Protein AF-A0A972GW38-F1 (afdb_monomer_lite)

Secondary structure (DSSP, 8-state):
--------------------------------SEEEEEE----TT-SSPPEEEEEEESSHHHHHHHHTTTS----TT--GGG--HHHHHHHHHHHS-EEEEEEESSGGG--BGGGTB-EEEEEES-TTTTSS--EEESSPPTT-TTT--EEEE-STT--EEEEESSGGG-SSEEEESSEES----TTT--TTT--EEEEE-

Structure (mmCIF, N/CA/C/O backbone):
data_AF-A0A972GW38-F1
#
_entry.id   AF-A0A972GW38-F1
#
loop_
_atom_site.group_PDB
_atom_site.id
_atom_site.type_symbol
_atom_site.label_atom_id
_atom_site.label_alt_id
_atom_site.label_comp_id
_atom_site.label_asym_id
_atom_site.label_entity_id
_atom_site.label_seq_id
_atom_site.pdbx_PDB_ins_code
_atom_site.Cartn_x
_atom_site.Cartn_y
_atom_site.Cartn_z
_atom_site.occupancy
_atom_site.B_iso_or_equiv
_atom_site.auth_seq_id
_atom_site.auth_comp_id
_atom_site.auth_asym_id
_atom_site.auth_atom_id
_atom_site.pdbx_PDB_model_num
ATOM 1 N N . MET A 1 1 ? -53.785 -37.400 -63.429 1.00 41.19 1 MET A N 1
ATOM 2 C CA . MET A 1 1 ? -53.243 -38.285 -64.481 1.00 41.19 1 MET A CA 1
ATOM 3 C C . MET A 1 1 ? -52.072 -37.554 -65.115 1.00 41.19 1 MET A C 1
ATOM 5 O O . MET A 1 1 ? -52.251 -36.407 -65.488 1.00 41.19 1 MET A O 1
ATOM 9 N N . LEU A 1 2 ? -50.922 -38.232 -65.178 1.00 39.06 2 LEU A N 1
ATOM 10 C CA . LEU A 1 2 ? -49.613 -37.815 -65.705 1.00 39.06 2 LEU A CA 1
ATOM 11 C C . LEU A 1 2 ? -48.804 -36.777 -64.898 1.00 39.06 2 LEU A C 1
ATOM 13 O O . LEU A 1 2 ? -49.368 -35.797 -64.445 1.00 39.06 2 LEU A O 1
ATOM 17 N N . CYS A 1 3 ? -47.475 -36.825 -64.762 1.00 33.97 3 CYS A N 1
ATOM 18 C CA . CYS A 1 3 ? -46.411 -37.849 -64.743 1.00 33.97 3 CYS A CA 1
ATOM 19 C C . CYS A 1 3 ? -45.099 -37.052 -64.929 1.00 33.97 3 CYS A C 1
ATOM 21 O O . CYS A 1 3 ? -44.945 -36.452 -65.985 1.00 33.97 3 CYS A O 1
ATOM 23 N N . ARG A 1 4 ? -44.164 -37.133 -63.960 1.00 42.69 4 ARG A N 1
ATOM 24 C CA . ARG A 1 4 ? -42.708 -36.828 -64.071 1.00 42.69 4 ARG A CA 1
ATOM 25 C C . ARG A 1 4 ? -42.345 -35.338 -64.287 1.00 42.69 4 ARG A C 1
ATOM 27 O O . ARG A 1 4 ? -43.068 -34.598 -64.923 1.00 42.69 4 ARG A O 1
ATOM 34 N N . LEU A 1 5 ? -41.260 -34.801 -63.726 1.00 41.28 5 LEU A N 1
ATOM 35 C CA . LEU A 1 5 ? -39.883 -35.280 -63.837 1.00 41.28 5 LEU A CA 1
ATOM 36 C C . LEU A 1 5 ? -39.019 -34.723 -62.684 1.00 41.28 5 LEU A C 1
ATOM 38 O O . LEU A 1 5 ? -39.036 -33.528 -62.402 1.00 41.28 5 LEU A O 1
ATOM 42 N N . PHE A 1 6 ? -38.265 -35.612 -62.036 1.00 45.50 6 PHE A N 1
ATOM 43 C CA . PHE A 1 6 ? -37.203 -35.306 -61.075 1.00 45.50 6 PHE A CA 1
ATOM 44 C C . PHE A 1 6 ? -35.971 -34.755 -61.809 1.00 45.50 6 PHE A C 1
ATOM 46 O O . PHE A 1 6 ? -35.513 -35.378 -62.765 1.00 45.50 6 PHE A O 1
ATOM 53 N N . VAL A 1 7 ? -35.378 -33.670 -61.307 1.00 47.03 7 VAL A N 1
ATOM 54 C CA . VAL A 1 7 ? -33.978 -33.313 -61.584 1.00 47.03 7 VAL A CA 1
ATOM 55 C C . VAL A 1 7 ? -33.304 -33.041 -60.243 1.00 47.03 7 VAL A C 1
ATOM 57 O O . VAL A 1 7 ? -33.556 -32.029 -59.596 1.00 47.03 7 VAL A O 1
ATOM 60 N N . ALA A 1 8 ? -32.487 -33.997 -59.804 1.00 43.22 8 ALA A N 1
ATOM 61 C CA . ALA A 1 8 ? -31.629 -33.875 -58.637 1.00 43.22 8 ALA A CA 1
ATOM 62 C C . ALA A 1 8 ? -30.319 -33.200 -59.066 1.00 43.22 8 ALA A C 1
ATOM 64 O O . ALA A 1 8 ? -29.539 -33.783 -59.818 1.00 43.22 8 ALA A O 1
ATOM 65 N N . ILE A 1 9 ? -30.083 -31.972 -58.604 1.00 48.12 9 ILE A N 1
ATOM 66 C CA . ILE A 1 9 ? -28.794 -31.292 -58.756 1.00 48.12 9 ILE A CA 1
ATOM 67 C C . ILE A 1 9 ? -27.987 -31.581 -57.490 1.00 48.12 9 ILE A C 1
ATOM 69 O O . ILE A 1 9 ? -28.267 -31.056 -56.415 1.00 48.12 9 ILE A O 1
ATOM 73 N N . CYS A 1 10 ? -27.009 -32.471 -57.630 1.00 42.72 10 CYS A N 1
ATOM 74 C CA . CYS A 1 10 ? -26.040 -32.808 -56.598 1.00 42.72 10 CYS A CA 1
ATOM 75 C C . CYS A 1 10 ? -24.971 -31.704 -56.559 1.00 42.72 10 CYS A C 1
ATOM 77 O O . CYS A 1 10 ? -24.101 -31.649 -57.428 1.00 42.72 10 CYS A O 1
ATOM 79 N N . VAL A 1 11 ? -25.064 -30.789 -55.592 1.00 47.47 11 VAL A N 1
ATOM 80 C CA . VAL A 1 11 ? -24.035 -29.771 -55.343 1.00 47.47 11 VAL A CA 1
ATOM 81 C C . VAL A 1 11 ? -23.069 -30.328 -54.298 1.00 47.47 11 VAL A C 1
ATOM 83 O O . VAL A 1 11 ? -23.360 -30.326 -53.106 1.00 47.47 11 VAL A O 1
ATOM 86 N N . CYS A 1 12 ? -21.919 -30.830 -54.751 1.00 40.88 12 CYS A N 1
ATOM 87 C CA . CYS A 1 12 ? -20.783 -31.139 -53.884 1.00 40.88 12 CYS A CA 1
ATOM 88 C C . CYS A 1 12 ? -20.148 -29.830 -53.396 1.00 40.88 12 CYS A C 1
ATOM 90 O O . CYS A 1 12 ? -19.329 -29.230 -54.092 1.00 40.88 12 CYS A O 1
ATOM 92 N N . THR A 1 13 ? -20.519 -29.378 -52.200 1.00 51.09 13 THR A N 1
ATOM 93 C CA . THR A 1 13 ? -19.820 -28.300 -51.496 1.00 51.09 13 THR A CA 1
ATOM 94 C C . THR A 1 13 ? -18.495 -28.816 -50.936 1.00 51.09 13 THR A C 1
ATOM 96 O O . THR A 1 13 ? -18.443 -29.666 -50.049 1.00 51.09 13 THR A O 1
ATOM 99 N N . LEU A 1 14 ? -17.407 -28.285 -51.491 1.00 43.53 14 LEU A N 1
ATOM 100 C CA . LEU A 1 14 ? -16.036 -28.476 -51.038 1.00 43.53 14 LEU A CA 1
ATOM 101 C C . LEU A 1 14 ? -15.866 -27.781 -49.671 1.00 43.53 14 LEU A C 1
ATOM 103 O O . LEU A 1 14 ? -15.868 -26.553 -49.596 1.00 43.53 14 LEU A O 1
ATOM 107 N N . PHE A 1 15 ? -15.739 -28.542 -48.583 1.00 41.31 15 PHE A N 1
ATOM 108 C CA . PHE A 1 15 ? -15.356 -27.991 -47.279 1.00 41.31 15 PHE A CA 1
ATOM 109 C C . PHE A 1 15 ? -13.853 -27.687 -47.290 1.00 41.31 15 PHE A C 1
ATOM 111 O O . PHE A 1 15 ? -13.025 -28.579 -47.117 1.00 41.31 15 PHE A O 1
ATOM 118 N N . ILE A 1 16 ? -13.492 -26.419 -47.500 1.00 53.03 16 ILE A N 1
ATOM 119 C CA . ILE A 1 16 ? -12.139 -25.928 -47.229 1.00 53.03 16 ILE A CA 1
ATOM 120 C C . ILE A 1 16 ? -12.039 -25.737 -45.714 1.00 53.03 16 ILE A C 1
ATOM 122 O O . ILE A 1 16 ? -12.563 -24.774 -45.157 1.00 53.03 16 ILE A O 1
ATOM 126 N N . SER A 1 17 ? -11.395 -26.682 -45.034 1.00 41.03 17 SER A N 1
ATOM 127 C CA . SER A 1 17 ? -11.039 -26.563 -43.623 1.00 41.03 17 SER A CA 1
ATOM 128 C C . SER A 1 17 ? -9.939 -25.511 -43.467 1.00 41.03 17 SER A C 1
ATOM 130 O O . SER A 1 17 ? -8.754 -25.809 -43.619 1.00 41.03 17 SER A O 1
ATOM 132 N N . PHE A 1 18 ? -10.324 -24.270 -43.169 1.00 50.03 18 PHE A N 1
ATOM 133 C CA . PHE A 1 18 ? -9.397 -23.273 -42.645 1.00 50.03 18 PHE A CA 1
ATOM 134 C C . PHE A 1 18 ? -9.059 -23.648 -41.200 1.00 50.03 18 PHE A C 1
ATOM 136 O O . PHE A 1 18 ? -9.845 -23.427 -40.282 1.00 50.03 18 PHE A O 1
ATOM 143 N N . GLY A 1 19 ? -7.881 -24.244 -41.010 1.00 47.22 19 GLY A N 1
ATOM 144 C CA . GLY A 1 19 ? -7.245 -24.385 -39.706 1.00 47.22 19 GLY A CA 1
ATOM 145 C C . GLY A 1 19 ? -6.823 -23.013 -39.191 1.00 47.22 19 GLY A C 1
ATOM 146 O O . GLY A 1 19 ? -5.668 -22.622 -39.334 1.00 47.22 19 GLY A O 1
ATOM 147 N N . GLY A 1 20 ? -7.774 -22.268 -38.629 1.00 40.81 20 GLY A N 1
ATOM 148 C CA . GLY A 1 20 ? -7.495 -21.069 -37.853 1.00 40.81 20 GLY A CA 1
ATOM 149 C C . GLY A 1 20 ? -6.813 -21.478 -36.556 1.00 40.81 20 GLY A C 1
ATOM 150 O O . GLY A 1 20 ? -7.467 -21.934 -35.622 1.00 40.81 20 GLY A O 1
ATOM 151 N N . GLN A 1 21 ? -5.489 -21.357 -36.511 1.00 44.19 21 GLN A N 1
ATOM 152 C CA . GLN A 1 21 ? -4.750 -21.378 -35.258 1.00 44.19 21 GLN A CA 1
ATOM 153 C C . GLN A 1 21 ? -5.183 -20.144 -34.468 1.00 44.19 21 GLN A C 1
ATOM 155 O O . GLN A 1 21 ? -4.775 -19.026 -34.776 1.00 44.19 21 GLN A O 1
ATOM 160 N N . SER A 1 22 ? -6.044 -20.345 -33.473 1.00 42.56 22 SER A N 1
ATOM 161 C CA . SER A 1 22 ? -6.282 -19.347 -32.440 1.00 42.56 22 SER A CA 1
ATOM 162 C C . SER A 1 22 ? -4.959 -19.119 -31.720 1.00 42.56 22 SER A C 1
ATOM 164 O O . SER A 1 22 ? -4.545 -19.921 -30.886 1.00 42.56 22 SER A O 1
ATOM 166 N N . THR A 1 23 ? -4.265 -18.041 -32.071 1.00 39.53 23 THR A N 1
ATOM 167 C CA . THR A 1 23 ? -3.205 -17.490 -31.237 1.00 39.53 23 THR A CA 1
ATOM 168 C C . THR A 1 23 ? -3.860 -17.020 -29.950 1.00 39.53 23 THR A C 1
ATOM 170 O O . THR A 1 23 ? -4.465 -15.949 -29.907 1.00 39.53 23 THR A O 1
ATOM 173 N N . THR A 1 24 ? -3.783 -17.843 -28.909 1.00 37.19 24 THR A N 1
ATOM 174 C CA . THR A 1 24 ? -4.091 -17.447 -27.538 1.00 37.19 24 THR A CA 1
ATOM 175 C C . THR A 1 24 ? -3.052 -16.403 -27.131 1.00 37.19 24 THR A C 1
ATOM 177 O O . THR A 1 24 ? -2.000 -16.722 -26.583 1.00 37.19 24 THR A O 1
ATOM 180 N N . LEU A 1 25 ? -3.313 -15.134 -27.453 1.00 45.41 25 LEU A N 1
ATOM 181 C CA . LEU A 1 25 ? -2.762 -14.030 -26.680 1.00 45.41 25 LEU A CA 1
ATOM 182 C C . LEU A 1 25 ? -3.178 -14.300 -25.237 1.00 45.41 25 LEU A C 1
ATOM 184 O O . LEU A 1 25 ? -4.364 -14.510 -24.975 1.00 45.41 25 LEU A O 1
ATOM 188 N N . ALA A 1 26 ? -2.206 -14.371 -24.328 1.00 40.47 26 ALA A N 1
ATOM 189 C CA . ALA A 1 26 ? -2.482 -14.407 -22.904 1.00 40.47 26 ALA A CA 1
ATOM 190 C C . ALA A 1 26 ? -3.435 -13.247 -22.608 1.00 40.47 26 ALA A C 1
ATOM 192 O O . ALA A 1 26 ? -3.062 -12.083 -22.765 1.00 40.47 26 ALA A O 1
ATOM 193 N N . ALA A 1 27 ? -4.688 -13.569 -22.286 1.00 40.56 27 ALA A N 1
ATOM 194 C CA . ALA A 1 27 ? -5.640 -12.569 -21.858 1.00 40.56 27 ALA A CA 1
ATOM 195 C C . ALA A 1 27 ? -4.988 -11.831 -20.686 1.00 40.56 27 ALA A C 1
ATOM 197 O O . ALA A 1 27 ? -4.527 -12.477 -19.740 1.00 40.56 27 ALA A O 1
ATOM 198 N N . LYS A 1 28 ? -4.913 -10.494 -20.765 1.00 40.88 28 LYS A N 1
ATOM 199 C CA . LYS A 1 28 ? -4.767 -9.662 -19.569 1.00 40.88 28 LYS A CA 1
ATOM 200 C C . LYS A 1 28 ? -5.822 -10.217 -18.620 1.00 40.88 28 LYS A C 1
ATOM 202 O O . LYS A 1 28 ? -7.003 -10.173 -18.956 1.00 40.88 28 LYS A O 1
ATOM 207 N N . GLN A 1 29 ? -5.413 -10.849 -17.523 1.00 40.56 29 GLN A N 1
ATOM 208 C CA . GLN A 1 29 ? -6.357 -11.139 -16.461 1.00 40.56 29 GLN A CA 1
ATOM 209 C C . GLN A 1 29 ? -6.889 -9.762 -16.078 1.00 40.56 29 GLN A C 1
ATOM 211 O O . GLN A 1 29 ? -6.125 -8.948 -15.560 1.00 40.56 29 GLN A O 1
ATOM 216 N N . GLU A 1 30 ? -8.121 -9.449 -16.487 1.00 50.47 30 GLU A N 1
ATOM 217 C CA . GLU A 1 30 ? -8.805 -8.228 -16.085 1.00 50.47 30 GLU A CA 1
ATOM 218 C C . GLU A 1 30 ? -9.020 -8.364 -14.589 1.00 50.47 30 GLU A C 1
ATOM 220 O O . GLU A 1 30 ? -10.021 -8.885 -14.106 1.00 50.47 30 GLU A O 1
ATOM 225 N N . ILE A 1 31 ? -8.005 -7.958 -13.840 1.00 54.62 31 ILE A N 1
ATOM 226 C CA . ILE A 1 31 ? -8.233 -7.443 -12.515 1.00 54.62 31 ILE A CA 1
ATOM 227 C C . ILE A 1 31 ? -8.944 -6.121 -12.767 1.00 54.62 31 ILE A C 1
ATOM 229 O O . ILE A 1 31 ? -8.301 -5.120 -13.046 1.00 54.62 31 ILE A O 1
ATOM 233 N N . SER A 1 32 ? -10.269 -6.195 -12.840 1.00 65.25 32 SER A N 1
ATOM 234 C CA . SER A 1 32 ? -11.150 -5.040 -12.810 1.00 65.25 32 SER A CA 1
ATOM 235 C C . SER A 1 32 ? -11.668 -4.911 -11.385 1.00 65.25 32 SER A C 1
ATOM 237 O O . SER A 1 32 ? -12.218 -5.875 -10.842 1.00 65.25 32 SER A O 1
ATOM 239 N N . GLY A 1 33 ? -11.523 -3.736 -10.802 1.00 82.94 33 GLY A N 1
ATOM 240 C CA . GLY A 1 33 ? -11.947 -3.395 -9.459 1.00 82.94 33 GLY A CA 1
ATOM 241 C C . GLY A 1 33 ? -10.810 -3.207 -8.445 1.00 82.94 33 GLY A C 1
ATOM 242 O O . GLY A 1 33 ? -9.629 -3.450 -8.690 1.00 82.94 33 GLY A O 1
ATOM 243 N N . SER A 1 34 ? -11.174 -2.753 -7.248 1.00 91.62 34 SER A N 1
ATOM 244 C CA . SER A 1 34 ? -10.234 -2.470 -6.166 1.00 91.62 34 SER A CA 1
ATOM 245 C C . SER A 1 34 ? -9.737 -3.753 -5.494 1.00 91.62 34 SER A C 1
ATOM 247 O O . SER A 1 34 ? -10.527 -4.558 -5.002 1.00 91.62 34 SER A O 1
ATOM 249 N N . CYS A 1 35 ? -8.419 -3.917 -5.410 1.00 94.06 35 CYS A N 1
ATOM 250 C CA . CYS A 1 35 ? -7.788 -5.061 -4.758 1.00 94.06 35 CYS A CA 1
ATOM 251 C C . CYS A 1 35 ? -7.230 -4.720 -3.387 1.00 94.06 35 CYS A C 1
ATOM 253 O O . CYS A 1 35 ? -6.874 -3.575 -3.090 1.00 94.06 35 CYS A O 1
ATOM 255 N N . ILE A 1 36 ? -7.093 -5.754 -2.567 1.00 95.94 36 ILE A N 1
ATOM 256 C CA . ILE A 1 36 ? -6.411 -5.688 -1.293 1.00 95.94 36 ILE A CA 1
ATOM 257 C C . ILE A 1 36 ? -5.616 -6.954 -1.012 1.00 95.94 36 ILE A C 1
ATOM 259 O O . ILE A 1 36 ? -6.024 -8.056 -1.372 1.00 95.94 36 ILE A O 1
ATOM 263 N N . GLU A 1 37 ? -4.496 -6.788 -0.317 1.00 97.00 37 GLU A N 1
ATOM 264 C CA . GLU A 1 37 ? -3.801 -7.889 0.339 1.00 97.00 37 GLU A CA 1
ATOM 265 C C . GLU A 1 37 ? -3.540 -7.593 1.817 1.00 97.00 37 GLU A C 1
ATOM 267 O O . GLU A 1 37 ? -3.292 -6.447 2.215 1.00 97.00 37 GLU A O 1
ATOM 272 N N . ILE A 1 38 ? -3.581 -8.658 2.618 1.00 98.12 38 ILE A N 1
ATOM 273 C CA . ILE A 1 38 ? -3.204 -8.658 4.029 1.00 98.12 38 ILE A CA 1
ATOM 274 C C . ILE A 1 38 ? -1.821 -9.290 4.154 1.00 98.12 38 ILE A C 1
ATOM 276 O O . ILE A 1 38 ? -1.601 -10.410 3.694 1.00 98.12 38 ILE A O 1
ATOM 280 N N . LEU A 1 39 ? -0.890 -8.585 4.789 1.00 98.56 39 LEU A N 1
ATOM 281 C CA . LEU A 1 39 ? 0.524 -8.941 4.829 1.00 98.56 39 LEU A CA 1
ATOM 282 C C . LEU A 1 39 ? 1.016 -9.209 6.248 1.00 98.56 39 LEU A C 1
ATOM 284 O O . LEU A 1 39 ? 0.718 -8.450 7.174 1.00 98.56 39 LEU A O 1
ATOM 288 N N . ASP A 1 40 ? 1.871 -10.218 6.385 1.00 98.38 40 ASP A N 1
ATOM 289 C CA . ASP A 1 40 ? 2.821 -10.285 7.495 1.00 98.38 40 ASP A CA 1
ATOM 290 C C . ASP A 1 40 ? 4.054 -9.406 7.178 1.00 98.38 40 ASP A C 1
ATOM 292 O O . ASP A 1 40 ? 4.424 -9.230 6.006 1.00 98.38 40 ASP A O 1
ATOM 296 N N . PRO A 1 41 ? 4.714 -8.836 8.203 1.00 98.19 41 PRO A N 1
ATOM 297 C CA . PRO A 1 41 ? 5.927 -8.050 8.007 1.00 98.19 41 PRO A CA 1
ATOM 298 C C . PRO A 1 41 ? 7.082 -8.916 7.493 1.00 98.19 41 PRO A C 1
ATOM 300 O O . PRO A 1 41 ? 7.150 -10.106 7.792 1.00 98.19 41 PRO A O 1
ATOM 303 N N . ILE A 1 42 ? 8.026 -8.289 6.790 1.00 98.31 42 ILE A N 1
ATOM 304 C CA . ILE A 1 42 ? 9.304 -8.907 6.416 1.00 98.31 42 ILE A CA 1
ATOM 305 C C . ILE A 1 42 ? 10.103 -9.172 7.697 1.00 98.31 42 ILE A C 1
ATOM 307 O O . ILE A 1 42 ? 10.496 -8.230 8.393 1.00 98.31 42 ILE A O 1
ATOM 311 N N . ARG A 1 43 ? 10.359 -10.443 8.012 1.00 96.38 43 ARG A N 1
ATOM 312 C CA . ARG A 1 43 ? 11.156 -10.848 9.180 1.00 96.38 43 ARG A CA 1
ATOM 313 C C . ARG A 1 43 ? 12.656 -10.879 8.858 1.00 96.38 43 ARG A C 1
ATOM 315 O O . ARG A 1 43 ? 13.045 -10.891 7.689 1.00 96.38 43 ARG A O 1
ATOM 322 N N . PRO A 1 44 ? 13.537 -10.921 9.876 1.00 94.50 44 PRO A N 1
ATOM 323 C CA . PRO A 1 44 ? 14.969 -11.084 9.647 1.00 94.50 44 PRO A CA 1
ATOM 324 C C . PRO A 1 44 ? 15.280 -12.318 8.788 1.00 94.50 44 PRO A C 1
ATOM 326 O O . PRO A 1 44 ? 14.901 -13.435 9.133 1.00 94.50 44 PRO A O 1
ATOM 329 N N . GLY A 1 45 ? 15.985 -12.105 7.675 1.00 94.50 45 GLY A N 1
ATOM 330 C CA . GLY A 1 45 ? 16.334 -13.153 6.709 1.00 94.50 45 GLY A CA 1
ATOM 331 C C . GLY A 1 45 ? 15.309 -13.369 5.591 1.00 94.50 45 GLY A C 1
ATOM 332 O O . GLY A 1 45 ? 15.611 -14.091 4.644 1.00 94.50 45 GLY A O 1
ATOM 333 N N . GLU A 1 46 ? 14.138 -12.731 5.652 1.00 97.00 46 GLU A N 1
ATOM 334 C CA . GLU A 1 46 ? 13.140 -12.772 4.582 1.00 97.00 46 GLU A CA 1
ATOM 335 C C . GLU A 1 46 ? 13.371 -11.662 3.549 1.00 97.00 46 GLU A C 1
ATOM 337 O O . GLU A 1 46 ? 13.915 -10.593 3.836 1.00 97.00 46 GLU A O 1
ATOM 342 N N . THR A 1 47 ? 12.929 -11.922 2.320 1.00 95.25 47 THR A N 1
ATOM 343 C CA . THR A 1 47 ? 13.047 -11.009 1.172 1.00 95.25 47 THR A CA 1
ATOM 344 C C . THR A 1 47 ? 11.688 -10.578 0.626 1.00 95.25 47 THR A C 1
ATOM 346 O O . THR A 1 47 ? 11.605 -10.047 -0.477 1.00 95.25 47 THR A O 1
ATOM 349 N N . ALA A 1 48 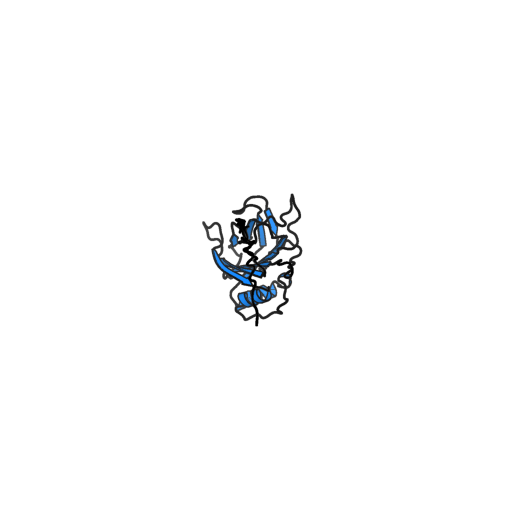? 10.605 -10.819 1.361 1.00 97.62 48 ALA A N 1
ATOM 350 C CA . ALA A 1 48 ? 9.258 -10.406 0.992 1.00 97.62 48 ALA A CA 1
ATOM 351 C C . ALA A 1 48 ? 8.331 -10.516 2.201 1.00 97.62 48 ALA A C 1
ATOM 353 O O . ALA A 1 48 ? 8.568 -11.330 3.091 1.00 97.62 48 ALA A O 1
ATOM 354 N N . SER A 1 49 ? 7.258 -9.732 2.204 1.00 98.56 49 SER A N 1
ATOM 355 C CA . SER A 1 49 ? 6.112 -9.990 3.066 1.00 98.56 49 SER A CA 1
ATOM 356 C C . SER A 1 49 ? 5.434 -11.294 2.659 1.00 98.56 49 SER A C 1
ATOM 358 O O . SER A 1 49 ? 5.314 -11.601 1.469 1.00 98.56 49 SER A O 1
ATOM 360 N N . VAL A 1 50 ? 4.925 -12.033 3.643 1.00 97.94 50 VAL A N 1
ATOM 361 C CA . VAL A 1 50 ? 4.024 -13.160 3.383 1.00 97.94 50 VAL A CA 1
ATOM 362 C C . VAL A 1 50 ? 2.615 -12.614 3.165 1.00 97.94 50 VAL A C 1
ATOM 364 O O . VAL A 1 50 ? 2.079 -11.920 4.028 1.00 97.94 50 VAL A O 1
ATOM 367 N N . VAL A 1 51 ? 2.008 -12.948 2.025 1.00 97.50 51 VAL A N 1
ATOM 368 C CA . VAL A 1 51 ? 0.602 -12.635 1.736 1.00 97.50 51 VAL A CA 1
ATOM 369 C C . VAL A 1 51 ? -0.282 -13.627 2.488 1.00 97.50 51 VAL A C 1
ATOM 371 O O . VAL A 1 51 ? -0.206 -14.834 2.263 1.00 97.50 51 VAL A O 1
ATOM 374 N N . LYS A 1 52 ? -1.088 -13.120 3.419 1.00 97.69 52 LYS A N 1
ATOM 375 C CA . LYS A 1 52 ? -2.009 -13.902 4.252 1.00 97.69 52 LYS A CA 1
ATOM 376 C C . LYS A 1 52 ? -3.375 -14.051 3.620 1.00 97.69 52 LYS A C 1
ATOM 378 O O . LYS A 1 52 ? -3.985 -15.104 3.768 1.00 97.69 52 LYS A O 1
ATOM 383 N N . ASP A 1 53 ? -3.820 -13.005 2.941 1.00 96.12 53 ASP A N 1
ATOM 384 C CA . ASP A 1 53 ? -5.063 -12.993 2.190 1.00 96.12 53 ASP A CA 1
ATOM 385 C C . ASP A 1 53 ? -4.953 -12.003 1.025 1.00 96.12 53 ASP A C 1
ATOM 387 O O . ASP A 1 53 ? -4.173 -11.048 1.094 1.00 96.12 53 ASP A O 1
ATOM 391 N N . PHE A 1 54 ? -5.706 -12.252 -0.041 1.00 94.38 54 PHE A N 1
ATOM 392 C CA . PHE A 1 54 ? -5.758 -11.417 -1.237 1.00 94.38 54 PHE A CA 1
ATOM 393 C C . PHE A 1 54 ? -7.136 -11.523 -1.882 1.00 94.38 54 PHE A C 1
ATOM 395 O O . PHE A 1 54 ? -7.607 -12.621 -2.188 1.00 94.38 54 PHE A O 1
ATOM 402 N N . GLN A 1 55 ? -7.750 -10.375 -2.154 1.00 93.44 55 GLN A N 1
ATOM 403 C CA . GLN A 1 55 ? -9.043 -10.318 -2.818 1.00 93.44 55 GLN A CA 1
ATOM 404 C C . GLN A 1 55 ? -9.176 -9.046 -3.654 1.00 93.44 55 GLN A C 1
ATOM 406 O O . GLN A 1 55 ? -8.655 -7.992 -3.294 1.00 93.44 55 GLN A O 1
ATOM 411 N N . CYS A 1 56 ? -9.896 -9.149 -4.768 1.00 92.31 56 CYS A N 1
ATOM 412 C CA . CYS A 1 56 ? -10.323 -8.006 -5.565 1.00 92.31 56 CYS A CA 1
ATOM 413 C C . CYS A 1 56 ? -11.845 -7.933 -5.577 1.00 92.31 56 CYS A C 1
ATOM 415 O O . CYS A 1 56 ? -12.524 -8.963 -5.579 1.00 92.31 56 CYS A O 1
ATOM 417 N N . PHE A 1 57 ? -12.353 -6.710 -5.582 1.00 91.94 57 PHE A N 1
ATOM 418 C CA . PHE A 1 57 ? -13.767 -6.387 -5.477 1.00 91.94 57 PHE A CA 1
ATOM 419 C C . PHE A 1 57 ? -14.160 -5.423 -6.580 1.00 91.94 57 PHE A C 1
ATOM 421 O O . PHE A 1 57 ? -13.323 -4.654 -7.039 1.00 91.94 57 PHE A O 1
ATOM 428 N N . ALA A 1 58 ? -15.432 -5.411 -6.972 1.00 89.38 58 ALA A N 1
ATOM 429 C CA . ALA A 1 58 ? -15.905 -4.506 -8.015 1.00 89.38 58 ALA A CA 1
ATOM 430 C C . ALA A 1 58 ? -15.798 -3.031 -7.591 1.00 89.38 58 ALA A C 1
ATOM 432 O O . ALA A 1 58 ? -15.630 -2.150 -8.435 1.00 89.38 58 ALA A O 1
ATOM 433 N N . THR A 1 59 ? -15.877 -2.756 -6.288 1.00 90.25 59 THR A N 1
ATOM 434 C CA . THR A 1 59 ? -15.819 -1.407 -5.729 1.00 90.25 59 THR A CA 1
ATOM 435 C C . THR A 1 59 ? -14.865 -1.285 -4.552 1.00 90.25 59 THR A C 1
ATOM 437 O O . THR A 1 59 ? -14.572 -2.237 -3.831 1.00 90.25 59 THR A O 1
ATOM 440 N N . PHE A 1 60 ? -14.425 -0.055 -4.295 1.00 92.75 60 PHE A N 1
ATOM 441 C CA . PHE A 1 60 ? -13.649 0.240 -3.096 1.00 92.75 60 PHE A CA 1
ATOM 442 C C . PHE A 1 60 ? -14.491 0.175 -1.812 1.00 92.75 60 PHE A C 1
ATOM 444 O O . PHE A 1 60 ? -13.961 -0.108 -0.739 1.00 92.75 60 PHE A O 1
ATOM 451 N N . ALA A 1 61 ? -15.806 0.395 -1.905 1.00 93.44 61 ALA A N 1
ATOM 452 C CA . ALA A 1 61 ? -16.715 0.221 -0.776 1.00 93.44 61 ALA A CA 1
ATOM 453 C C . ALA A 1 61 ? -16.659 -1.212 -0.218 1.00 93.44 61 ALA A C 1
ATOM 455 O O . ALA A 1 61 ? -16.560 -1.394 0.993 1.00 93.44 61 ALA A O 1
ATOM 456 N N . GLU A 1 62 ? -16.614 -2.217 -1.096 1.00 94.44 62 GLU A N 1
ATOM 457 C CA . GLU A 1 62 ? -16.456 -3.624 -0.708 1.00 94.44 62 GLU A CA 1
ATOM 458 C C . GLU A 1 62 ? -15.087 -3.907 -0.065 1.00 94.44 62 GLU A C 1
ATOM 460 O O . GLU A 1 62 ? -14.998 -4.721 0.850 1.00 94.44 62 GLU A O 1
ATOM 465 N N . VAL A 1 63 ? -14.021 -3.195 -0.462 1.00 95.06 63 VAL A N 1
ATOM 466 C CA . VAL A 1 63 ? -12.716 -3.275 0.226 1.00 95.06 63 VAL A CA 1
ATOM 467 C C . VAL A 1 63 ? -12.826 -2.773 1.669 1.00 95.06 63 VAL A C 1
ATOM 469 O O . VAL A 1 63 ? -12.269 -3.392 2.578 1.00 95.06 63 VAL A O 1
ATOM 472 N N . ILE A 1 64 ? -13.537 -1.663 1.900 1.00 95.50 64 ILE A N 1
ATOM 473 C CA . ILE A 1 64 ? -13.775 -1.127 3.250 1.00 95.50 64 ILE A CA 1
ATOM 474 C C . ILE A 1 64 ? -14.627 -2.100 4.073 1.00 95.50 64 ILE A C 1
ATOM 476 O O . ILE A 1 64 ? -14.311 -2.362 5.237 1.00 95.50 64 ILE A O 1
ATOM 480 N N . GLU A 1 65 ? -15.678 -2.663 3.480 1.00 95.62 65 GLU A N 1
ATOM 481 C CA . GLU A 1 65 ? -16.521 -3.665 4.130 1.00 95.62 65 GLU A CA 1
ATOM 482 C C . GLU A 1 65 ? -15.698 -4.901 4.523 1.00 95.62 65 GLU A C 1
ATOM 484 O O . GLU A 1 65 ? -15.730 -5.327 5.678 1.00 95.62 65 GLU A O 1
ATOM 489 N N . TYR A 1 66 ? -14.881 -5.419 3.605 1.00 95.44 66 TYR A N 1
ATOM 490 C CA . TYR A 1 66 ? -13.989 -6.547 3.853 1.00 95.44 66 TYR A CA 1
ATOM 491 C C . TYR A 1 66 ? -12.990 -6.253 4.983 1.00 95.44 66 TYR A C 1
ATOM 493 O O . TYR A 1 66 ? -12.899 -7.019 5.945 1.00 95.44 66 TYR A O 1
ATOM 501 N N . LEU A 1 67 ? -12.293 -5.111 4.929 1.00 95.12 67 LEU A N 1
ATOM 502 C CA . LEU A 1 67 ? -11.334 -4.714 5.965 1.00 95.12 67 LEU A CA 1
ATOM 503 C C . LEU A 1 67 ? -11.980 -4.554 7.335 1.00 95.12 67 LEU A C 1
ATOM 505 O O . LEU A 1 67 ? -11.419 -4.991 8.337 1.00 95.12 67 LEU A O 1
ATOM 509 N N . SER A 1 68 ? -13.158 -3.937 7.375 1.00 94.94 68 SER A N 1
ATOM 510 C CA . SER A 1 68 ? -13.911 -3.701 8.605 1.00 94.94 68 SER A CA 1
ATOM 511 C C . SER A 1 68 ? -14.672 -4.931 9.100 1.00 94.94 68 SER A C 1
ATOM 513 O O . SER A 1 68 ?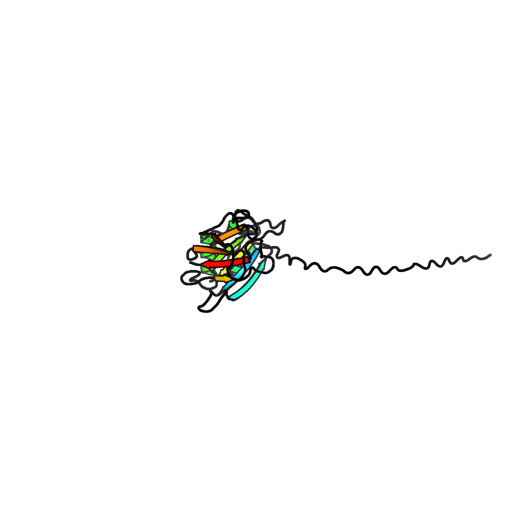 -15.349 -4.844 10.124 1.00 94.94 68 SER A O 1
ATOM 515 N N . LYS A 1 69 ? -14.583 -6.076 8.404 1.00 94.00 69 LYS A N 1
ATOM 516 C CA . LYS A 1 69 ? -15.355 -7.296 8.699 1.00 94.00 69 LYS A CA 1
ATOM 517 C C . LYS A 1 69 ? -16.870 -7.030 8.733 1.00 94.00 69 LYS A C 1
ATOM 519 O O . LYS A 1 69 ? -17.579 -7.555 9.591 1.00 94.00 69 LYS A O 1
ATOM 524 N N . GLY A 1 70 ? -17.349 -6.180 7.826 1.00 94.19 70 GLY A N 1
ATOM 525 C CA . GLY A 1 70 ? -18.754 -5.791 7.691 1.00 94.19 70 GLY A CA 1
ATOM 526 C C . GLY A 1 70 ? -19.230 -4.719 8.675 1.00 94.19 70 GLY A C 1
ATOM 527 O O . GLY A 1 70 ? -20.421 -4.422 8.717 1.00 94.19 70 GLY A O 1
ATOM 528 N N . GLN A 1 71 ? -18.342 -4.145 9.493 1.00 93.56 71 GLN A N 1
ATOM 529 C CA . GLN A 1 71 ? -18.736 -3.174 10.521 1.00 93.56 71 GLN A CA 1
ATOM 530 C C . GLN A 1 71 ? -18.786 -1.727 10.023 1.00 93.56 71 GLN A C 1
ATOM 532 O O . GLN A 1 71 ? -19.461 -0.900 10.635 1.00 93.56 71 GLN A O 1
ATOM 537 N N . VAL A 1 72 ? -18.102 -1.412 8.921 1.00 93.38 72 VAL A N 1
ATOM 538 C CA . VAL A 1 72 ? -18.144 -0.096 8.276 1.00 93.38 72 VAL A CA 1
ATOM 539 C C . VAL A 1 72 ? -18.799 -0.252 6.916 1.00 93.38 72 VAL A C 1
ATOM 541 O O . VAL A 1 72 ? -18.281 -0.939 6.040 1.00 93.38 72 VAL A O 1
ATOM 544 N N . VAL A 1 73 ? -19.930 0.429 6.744 1.00 90.94 73 VAL A N 1
ATOM 545 C CA . VAL A 1 73 ? -20.656 0.505 5.476 1.00 90.94 73 VAL A CA 1
ATOM 546 C C . VAL A 1 73 ? -20.546 1.929 4.957 1.00 90.94 73 VAL A C 1
ATOM 548 O O . VAL A 1 73 ? -20.904 2.883 5.649 1.00 90.94 73 VAL A O 1
ATOM 551 N N . VAL A 1 74 ? -20.048 2.066 3.733 1.00 92.19 74 VAL A N 1
ATOM 552 C CA . VAL A 1 74 ? -19.914 3.343 3.023 1.00 92.19 74 VAL A CA 1
ATOM 553 C C . VAL A 1 74 ? -20.755 3.316 1.741 1.00 92.19 74 VAL A C 1
ATOM 555 O O . VAL A 1 74 ? -21.141 2.233 1.294 1.00 92.19 74 VAL A O 1
ATOM 558 N N . PRO A 1 75 ? -21.067 4.473 1.128 1.00 94.81 75 PRO A N 1
ATOM 559 C CA . PRO A 1 75 ? -21.726 4.508 -0.176 1.00 94.81 75 PRO A CA 1
ATOM 560 C C . PRO A 1 75 ? -20.992 3.659 -1.223 1.00 94.81 75 PRO A C 1
ATOM 562 O O . PRO A 1 75 ? -19.765 3.644 -1.270 1.00 94.81 75 PRO A O 1
ATOM 565 N N . HIS A 1 76 ? -21.730 2.971 -2.093 1.00 90.25 76 HIS A N 1
ATOM 566 C CA . HIS A 1 76 ? -21.153 2.051 -3.084 1.00 90.25 76 HIS A CA 1
ATOM 567 C C . HIS A 1 76 ? -20.212 2.745 -4.091 1.00 90.25 76 HIS A C 1
ATOM 569 O O . HIS A 1 76 ? -19.316 2.122 -4.655 1.00 90.25 76 HIS A O 1
ATOM 575 N N . ASP A 1 77 ? -20.399 4.042 -4.328 1.00 88.69 77 ASP A N 1
ATOM 576 C CA . ASP A 1 77 ? -19.565 4.855 -5.211 1.00 88.69 77 ASP A CA 1
ATOM 577 C C . ASP A 1 77 ? -18.316 5.445 -4.538 1.00 88.69 77 ASP A C 1
ATOM 579 O O . ASP A 1 77 ? -17.524 6.077 -5.245 1.00 88.69 77 ASP A O 1
ATOM 583 N N . THR A 1 78 ? -18.108 5.178 -3.238 1.00 91.56 78 THR A N 1
ATOM 584 C CA . THR A 1 78 ? -16.924 5.605 -2.473 1.00 91.56 78 THR A CA 1
ATOM 585 C C . THR A 1 78 ? -15.647 5.282 -3.233 1.00 91.56 78 THR A C 1
ATOM 587 O O . THR A 1 78 ? -15.428 4.152 -3.683 1.00 91.56 78 THR A O 1
ATOM 590 N N . LYS A 1 79 ? -14.781 6.282 -3.364 1.00 90.75 79 LYS A N 1
ATOM 591 C CA . LYS A 1 79 ? -13.495 6.170 -4.041 1.00 90.75 79 LYS A CA 1
ATOM 592 C C . LYS A 1 79 ? -12.362 5.993 -3.037 1.00 90.75 79 LYS A C 1
ATOM 594 O O . LYS A 1 79 ? -12.410 6.550 -1.942 1.00 90.75 79 LYS A O 1
ATOM 599 N N . PRO A 1 80 ? -11.272 5.309 -3.422 1.00 91.56 80 PRO A N 1
ATOM 600 C CA . PRO A 1 80 ? -10.154 5.089 -2.511 1.00 91.56 80 PRO A CA 1
ATOM 601 C C . PRO A 1 80 ? -9.504 6.380 -2.009 1.00 91.56 80 PRO A C 1
ATOM 603 O O . PRO A 1 80 ? -9.031 6.436 -0.875 1.00 91.56 80 PRO A O 1
ATOM 606 N N . TYR A 1 81 ? -9.522 7.449 -2.814 1.00 90.19 81 TYR A N 1
ATOM 607 C CA . TYR A 1 81 ? -8.969 8.733 -2.394 1.00 90.19 81 TYR A CA 1
ATOM 608 C C . TYR A 1 81 ? -9.777 9.417 -1.282 1.00 90.19 81 TYR A C 1
ATOM 610 O O . TYR A 1 81 ? -9.222 10.272 -0.590 1.00 90.19 81 TYR A O 1
ATOM 618 N N . GLU A 1 82 ? -11.044 9.044 -1.091 1.00 92.62 82 GLU A N 1
ATOM 619 C CA . GLU A 1 82 ? -11.918 9.585 -0.042 1.00 92.62 82 GLU A CA 1
ATOM 620 C C . GLU A 1 82 ? -11.615 8.976 1.328 1.00 92.62 82 GLU A C 1
ATOM 622 O O . GLU A 1 82 ? -12.016 9.530 2.349 1.00 92.62 82 GLU A O 1
ATOM 627 N N . LEU A 1 83 ? -10.850 7.878 1.372 1.00 92.00 83 LEU A N 1
ATOM 628 C CA . LEU A 1 83 ? -10.415 7.289 2.625 1.00 92.00 83 LEU A CA 1
ATOM 629 C C . LEU A 1 83 ? -9.427 8.226 3.334 1.00 92.00 83 LEU A C 1
ATOM 631 O O . LEU A 1 83 ? -8.326 8.526 2.844 1.00 92.00 83 LEU A O 1
ATOM 635 N N . THR A 1 84 ? -9.835 8.694 4.510 1.00 91.06 84 THR A N 1
ATOM 636 C CA . THR A 1 84 ? -9.002 9.498 5.405 1.00 91.06 84 THR A CA 1
ATOM 637 C C . THR A 1 84 ? -8.208 8.596 6.349 1.00 91.06 84 THR A C 1
ATOM 639 O O . THR A 1 84 ? -8.527 7.419 6.528 1.00 91.06 84 THR A O 1
ATOM 642 N N . GLN A 1 85 ? -7.171 9.150 6.980 1.00 89.81 85 GLN A N 1
ATOM 643 C CA . GLN A 1 85 ? -6.442 8.421 8.018 1.00 89.81 85 GLN A CA 1
ATOM 644 C C . GLN A 1 85 ? -7.353 8.093 9.211 1.00 89.81 85 GLN A C 1
ATOM 646 O O . GLN A 1 85 ? -7.300 6.987 9.717 1.00 89.81 85 GLN A O 1
ATOM 651 N N . GLU A 1 86 ? -8.251 9.001 9.604 1.00 91.44 86 GLU A N 1
ATOM 652 C CA . GLU A 1 86 ? -9.205 8.759 10.696 1.00 91.44 86 GLU A CA 1
ATOM 653 C C . GLU A 1 86 ? -10.126 7.563 10.408 1.00 91.44 86 GLU A C 1
ATOM 655 O O . GLU A 1 86 ? -10.344 6.723 11.278 1.00 91.44 86 GLU A O 1
ATOM 660 N N . MET A 1 87 ? -10.617 7.435 9.170 1.00 92.06 87 MET A N 1
ATOM 661 C CA . MET A 1 87 ? -11.390 6.261 8.756 1.00 92.06 87 MET A CA 1
ATOM 662 C C . MET A 1 87 ? -10.541 4.985 8.802 1.00 92.06 87 MET A C 1
ATOM 664 O O . MET A 1 87 ? -11.022 3.953 9.263 1.00 92.06 87 MET A O 1
ATOM 668 N N . ALA A 1 88 ? -9.285 5.048 8.349 1.00 93.94 88 ALA A N 1
ATOM 669 C CA . ALA A 1 88 ? -8.365 3.914 8.406 1.00 93.94 88 ALA A CA 1
ATOM 670 C C . ALA A 1 88 ? -8.047 3.497 9.856 1.00 93.94 88 ALA A C 1
ATOM 672 O O . ALA A 1 88 ? -8.078 2.307 10.166 1.00 93.94 88 ALA A O 1
ATOM 673 N N . ASP A 1 89 ? -7.825 4.461 10.750 1.00 93.00 89 ASP A N 1
ATOM 674 C CA . ASP A 1 89 ? -7.574 4.242 12.177 1.00 93.00 89 ASP A CA 1
ATOM 675 C C . ASP A 1 89 ? -8.817 3.644 12.863 1.00 93.00 89 ASP A C 1
ATOM 677 O O . ASP A 1 89 ? -8.708 2.713 13.664 1.00 93.00 89 ASP A O 1
ATOM 681 N N . HIS A 1 90 ? -10.019 4.108 12.500 1.00 93.31 90 HIS A N 1
ATOM 682 C CA . HIS A 1 90 ? -11.273 3.522 12.975 1.00 93.31 90 HIS A CA 1
ATOM 683 C C . HIS A 1 90 ? -11.444 2.068 12.508 1.00 93.31 90 HIS A C 1
ATOM 685 O O . HIS A 1 90 ? -11.755 1.198 13.322 1.00 93.31 90 HIS A O 1
ATOM 691 N N . ILE A 1 91 ? -11.184 1.780 11.226 1.00 94.81 91 ILE A N 1
ATOM 692 C CA . ILE A 1 91 ? -11.198 0.414 10.678 1.00 94.81 91 ILE A CA 1
ATOM 693 C C . ILE A 1 91 ? -10.202 -0.476 11.429 1.00 94.81 91 ILE A C 1
ATOM 695 O O . ILE A 1 91 ? -10.547 -1.601 11.798 1.00 94.81 91 ILE A O 1
ATOM 699 N N . ALA A 1 92 ? -8.992 0.015 11.702 1.00 95.25 92 ALA A N 1
ATOM 700 C CA . ALA A 1 92 ? -7.988 -0.733 12.451 1.00 95.25 92 ALA A CA 1
ATOM 701 C C . ALA A 1 92 ? -8.459 -1.055 13.876 1.00 95.25 92 ALA A C 1
ATOM 703 O O . ALA A 1 92 ? -8.344 -2.201 14.313 1.00 95.25 92 ALA A O 1
ATOM 704 N N . ALA A 1 93 ? -9.059 -0.085 14.572 1.00 94.62 93 ALA A N 1
ATOM 705 C CA . ALA A 1 93 ? -9.542 -0.255 15.942 1.00 94.62 93 ALA A CA 1
ATOM 706 C C . ALA A 1 93 ? -10.639 -1.325 16.079 1.00 94.62 93 ALA A C 1
ATOM 708 O O . ALA A 1 93 ? -10.676 -2.041 17.080 1.00 94.62 93 ALA A O 1
ATOM 709 N N . ILE A 1 94 ? -11.526 -1.447 15.090 1.00 94.69 94 ILE A N 1
ATOM 710 C CA . ILE A 1 94 ? -12.664 -2.377 15.150 1.00 94.69 94 ILE A CA 1
ATOM 711 C C . ILE A 1 94 ? -12.345 -3.763 14.569 1.00 94.69 94 ILE A C 1
ATOM 713 O O . ILE A 1 94 ? -12.872 -4.774 15.032 1.00 94.69 94 ILE A O 1
ATOM 717 N N . SER A 1 95 ? -11.468 -3.832 13.562 1.00 94.56 95 SER A N 1
ATOM 718 C CA . SER A 1 95 ? -11.193 -5.073 12.826 1.00 94.56 95 SER A CA 1
ATOM 719 C C . SER A 1 95 ? -9.878 -5.746 13.215 1.00 94.56 95 SER A C 1
ATOM 721 O O . SER A 1 95 ? -9.738 -6.958 13.013 1.00 94.56 95 SER A O 1
ATOM 723 N N . GLY A 1 96 ? -8.924 -4.987 13.764 1.00 94.06 96 GLY A N 1
ATOM 724 C CA . GLY A 1 96 ? -7.531 -5.400 13.936 1.00 94.06 96 GLY A CA 1
ATOM 725 C C . GLY A 1 96 ? -6.696 -5.351 12.648 1.00 94.06 96 GLY A C 1
ATOM 726 O O . GLY A 1 96 ? -5.562 -5.822 12.659 1.00 94.06 96 GLY A O 1
ATOM 727 N N . SER A 1 97 ? -7.237 -4.817 11.548 1.00 95.00 97 SER A N 1
ATOM 728 C CA . SER A 1 97 ? -6.541 -4.682 10.264 1.00 95.00 97 SER A CA 1
ATOM 729 C C . SER A 1 97 ? -6.049 -3.250 10.066 1.00 95.00 97 SER A C 1
ATOM 731 O O . SER A 1 97 ? -6.845 -2.334 9.867 1.00 95.00 97 SER A O 1
ATOM 733 N N . THR A 1 98 ? -4.736 -3.051 10.061 1.00 97.25 98 THR A N 1
ATOM 734 C CA . THR A 1 98 ? -4.120 -1.741 9.839 1.00 97.25 98 THR A CA 1
ATOM 735 C C . THR A 1 98 ? -3.814 -1.532 8.362 1.00 97.25 98 THR A C 1
ATOM 737 O O . THR A 1 98 ? -3.051 -2.294 7.765 1.00 97.25 98 THR A O 1
ATOM 740 N N . LEU A 1 99 ? -4.378 -0.481 7.763 1.00 97.25 99 LEU A N 1
ATOM 741 C CA . LEU A 1 99 ? -4.116 -0.118 6.371 1.00 97.25 99 LEU A CA 1
ATOM 742 C C . LEU A 1 99 ? -2.771 0.610 6.243 1.00 97.25 99 LEU A C 1
ATOM 744 O O . LEU A 1 99 ? -2.575 1.673 6.815 1.00 97.25 99 LEU A O 1
ATOM 748 N N . LEU A 1 100 ? -1.850 0.060 5.459 1.00 97.81 100 LEU A N 1
ATOM 749 C CA . LEU A 1 100 ? -0.487 0.568 5.291 1.00 97.81 100 LEU A CA 1
ATOM 750 C C . LEU A 1 100 ? -0.404 1.634 4.194 1.00 97.81 100 LEU A C 1
ATOM 752 O O . LEU A 1 100 ? 0.207 2.688 4.377 1.00 97.81 100 LEU A O 1
ATOM 756 N N . GLY A 1 101 ? -1.033 1.370 3.050 1.00 97.25 101 GLY A N 1
ATOM 757 C CA . GLY A 1 101 ? -0.964 2.239 1.882 1.00 97.25 101 GLY A CA 1
ATOM 758 C C . GLY A 1 101 ? -1.881 1.795 0.749 1.00 97.25 101 GLY A C 1
ATOM 759 O O . GLY A 1 101 ? -2.415 0.687 0.764 1.00 97.25 101 GLY A O 1
ATOM 760 N N . ILE A 1 102 ? -2.060 2.673 -0.234 1.00 97.50 102 ILE A N 1
ATOM 761 C CA . ILE A 1 102 ? -2.865 2.429 -1.436 1.00 97.50 102 ILE A CA 1
ATOM 762 C C . ILE A 1 102 ? -2.072 2.890 -2.655 1.00 97.50 102 ILE A C 1
ATOM 764 O O . ILE A 1 102 ? -1.522 3.991 -2.658 1.00 97.50 102 ILE A O 1
ATOM 768 N N . GLN A 1 103 ? -2.032 2.062 -3.691 1.00 97.00 103 GLN A N 1
ATOM 769 C CA . GLN A 1 103 ? -1.492 2.398 -5.006 1.00 97.00 103 GLN A CA 1
ATOM 770 C C . GLN A 1 103 ? -2.635 2.580 -6.007 1.00 97.00 103 GLN A C 1
ATOM 772 O O . GLN A 1 103 ? -3.691 1.969 -5.856 1.00 97.00 103 GLN A O 1
ATOM 777 N N . TYR A 1 104 ? -2.422 3.411 -7.021 1.00 95.69 104 TYR A N 1
ATOM 778 C CA . TYR A 1 104 ? -3.448 3.798 -7.985 1.00 95.69 104 TYR A CA 1
ATOM 779 C C . TYR A 1 104 ? -2.885 3.745 -9.395 1.00 95.69 104 TYR A C 1
ATOM 781 O O . TYR A 1 104 ? -1.746 4.163 -9.637 1.00 95.69 104 TYR A O 1
ATOM 789 N N . GLU A 1 105 ? -3.703 3.298 -10.339 1.00 92.44 105 GLU A N 1
ATOM 790 C CA . GLU A 1 105 ? -3.297 3.252 -11.741 1.00 92.44 105 GLU A CA 1
ATOM 791 C C . GLU A 1 105 ? -3.298 4.626 -12.414 1.00 92.44 105 GLU A C 1
ATOM 793 O O . GLU A 1 105 ? -2.661 4.800 -13.447 1.00 92.44 105 GLU A O 1
ATOM 798 N N . LEU A 1 106 ? -3.970 5.625 -11.833 1.00 92.75 106 LEU A N 1
ATOM 799 C CA . LEU A 1 106 ? -3.989 6.996 -12.338 1.00 92.75 106 LEU A CA 1
ATOM 800 C C . LEU A 1 106 ? -3.284 7.960 -11.386 1.00 92.75 106 LEU A C 1
ATOM 802 O O . LEU A 1 106 ? -3.207 7.753 -10.173 1.00 92.75 106 LEU A O 1
ATOM 806 N N . VAL A 1 107 ? -2.813 9.071 -11.947 1.00 94.50 107 VAL A N 1
ATOM 807 C CA . VAL A 1 107 ? -2.316 10.213 -11.172 1.00 94.50 107 VAL A CA 1
ATOM 808 C C . VAL A 1 107 ? -3.429 10.858 -10.338 1.00 94.50 107 VAL A C 1
ATOM 810 O O . VAL A 1 107 ? -4.620 10.781 -10.663 1.00 94.50 107 VAL A O 1
ATOM 813 N N . ASN A 1 108 ? -3.013 11.568 -9.296 1.00 94.88 108 ASN A N 1
ATOM 814 C CA . ASN A 1 108 ? -3.815 12.276 -8.305 1.00 94.88 108 ASN A CA 1
ATOM 815 C C . ASN A 1 108 ? -4.782 11.363 -7.544 1.00 94.88 108 ASN A C 1
ATOM 817 O O . ASN A 1 108 ? -5.899 11.772 -7.235 1.00 94.88 108 ASN A O 1
ATOM 821 N N . TYR A 1 109 ? -4.352 10.129 -7.256 1.00 94.00 109 TYR A N 1
ATOM 822 C CA . TYR A 1 109 ? -5.121 9.139 -6.492 1.00 94.00 109 TYR A CA 1
ATOM 823 C C . TYR A 1 109 ? -6.449 8.766 -7.153 1.00 94.00 109 TYR A C 1
ATOM 825 O O . TYR A 1 109 ? -7.403 8.355 -6.494 1.00 94.00 109 TYR A O 1
ATOM 833 N N . ARG A 1 110 ? -6.543 8.958 -8.469 1.00 90.38 110 ARG A N 1
ATOM 834 C CA . ARG A 1 110 ? -7.776 8.708 -9.202 1.00 90.38 110 ARG A CA 1
ATOM 835 C C . ARG A 1 110 ? -7.923 7.227 -9.522 1.00 90.38 110 ARG A C 1
ATOM 837 O O . ARG A 1 110 ? -6.952 6.483 -9.607 1.00 90.38 110 ARG A O 1
ATOM 844 N N . THR A 1 111 ? -9.174 6.850 -9.723 1.00 86.25 111 THR A N 1
ATOM 845 C CA . THR A 1 111 ? -9.613 5.576 -10.293 1.00 86.25 111 THR A CA 1
ATOM 846 C C . THR A 1 111 ? -10.633 5.899 -11.377 1.00 86.25 111 THR A C 1
ATOM 848 O O . THR A 1 111 ? -11.249 6.968 -11.350 1.00 86.25 111 THR A O 1
ATOM 851 N N . ASP A 1 112 ? -10.794 5.003 -12.335 1.00 78.38 112 ASP A N 1
ATOM 852 C CA . ASP A 1 112 ? -11.801 5.100 -13.390 1.00 78.38 112 ASP A CA 1
ATOM 853 C C . ASP A 1 112 ? -12.356 3.689 -13.621 1.00 78.38 112 ASP A C 1
ATOM 855 O O . ASP A 1 112 ? -11.875 2.958 -14.489 1.00 78.38 112 ASP A O 1
ATOM 859 N N . PRO A 1 113 ? -13.360 3.291 -12.816 1.00 67.69 113 PRO A N 1
ATOM 860 C CA . PRO A 1 113 ? -13.954 1.961 -12.893 1.00 67.69 113 PRO A CA 1
ATOM 861 C C . PRO A 1 113 ? -14.553 1.652 -14.268 1.00 67.69 113 PRO A C 1
ATOM 863 O O . PRO A 1 113 ? -14.631 0.491 -14.655 1.00 67.69 113 PRO A O 1
ATOM 866 N N . GLN A 1 114 ? -14.980 2.672 -15.024 1.00 65.25 114 GLN A N 1
ATOM 867 C CA . GLN A 1 114 ? -15.552 2.490 -16.358 1.00 65.25 114 GLN A CA 1
ATOM 868 C C . GLN A 1 114 ? -14.500 2.082 -17.389 1.00 65.25 114 GLN A C 1
ATOM 870 O O . GLN A 1 114 ? -14.823 1.353 -18.326 1.00 65.25 114 GLN A O 1
ATOM 875 N N . ALA A 1 115 ? -13.261 2.536 -17.219 1.00 63.25 115 ALA A N 1
ATOM 876 C CA . ALA A 1 115 ? -12.134 2.100 -18.034 1.00 63.25 115 ALA A CA 1
ATOM 877 C C . ALA A 1 115 ? -11.263 1.030 -17.344 1.00 63.25 115 ALA A C 1
ATOM 879 O O . ALA A 1 115 ? -10.181 0.717 -17.841 1.00 63.25 115 ALA A O 1
ATOM 880 N N . GLY A 1 116 ? -11.765 0.432 -16.253 1.00 64.12 116 GLY A N 1
ATOM 881 C CA . GLY A 1 116 ? -11.098 -0.644 -15.516 1.00 64.12 116 GLY A CA 1
ATOM 882 C C . GLY A 1 116 ? -9.821 -0.190 -14.815 1.00 64.12 116 GLY A C 1
ATOM 883 O O . GLY A 1 116 ? -8.880 -0.972 -14.739 1.00 64.12 116 GLY A O 1
ATOM 884 N N . TRP A 1 117 ? -9.768 1.084 -14.402 1.00 66.31 117 TRP A N 1
ATOM 885 C CA . TRP A 1 117 ? -8.648 1.653 -13.662 1.00 66.31 117 TRP A CA 1
ATOM 886 C C . TRP A 1 117 ? -8.908 1.651 -12.170 1.00 66.31 117 TRP A C 1
ATOM 888 O O . TRP A 1 117 ? -9.841 2.300 -11.679 1.00 66.31 117 TRP A O 1
ATOM 898 N N . ASP A 1 118 ? -7.994 1.022 -11.448 1.00 82.44 118 ASP A N 1
ATOM 899 C CA . ASP A 1 118 ? -8.284 0.545 -10.108 1.00 82.44 118 ASP A CA 1
ATOM 900 C C . ASP A 1 118 ? -7.317 1.053 -9.036 1.00 82.44 118 ASP A C 1
ATOM 902 O O . ASP A 1 118 ? -6.454 1.913 -9.251 1.00 82.44 118 ASP A O 1
ATOM 906 N N . SER A 1 119 ? -7.498 0.533 -7.824 1.00 93.81 119 SER A N 1
ATOM 907 C CA . SER A 1 119 ? -6.615 0.768 -6.687 1.00 93.81 119 SER A CA 1
ATOM 908 C C . SER A 1 119 ? -6.172 -0.537 -6.053 1.00 93.81 119 SER A C 1
ATOM 910 O O . SER A 1 119 ? -6.957 -1.481 -5.968 1.00 93.81 119 SER A O 1
ATOM 912 N N . PHE A 1 120 ? -4.969 -0.534 -5.491 1.00 95.44 120 PHE A N 1
ATOM 913 C CA . PHE A 1 120 ? -4.446 -1.651 -4.725 1.00 95.44 120 PHE A CA 1
ATOM 914 C C . PHE A 1 120 ? -4.103 -1.219 -3.298 1.00 95.44 120 PHE A C 1
ATOM 916 O O . PHE A 1 120 ? -3.100 -0.543 -3.053 1.00 95.44 120 PHE A O 1
ATOM 923 N N . SER A 1 121 ? -4.911 -1.669 -2.345 1.00 96.94 121 SER A N 1
ATOM 924 C CA . SER A 1 121 ? -4.728 -1.465 -0.908 1.00 96.94 121 SER A CA 1
ATOM 925 C C . SER A 1 121 ? -3.802 -2.507 -0.283 1.00 96.94 121 SER A C 1
ATOM 927 O O . SER A 1 121 ? -3.855 -3.688 -0.613 1.00 96.94 121 SER A O 1
ATOM 929 N N . ARG A 1 122 ? -2.967 -2.087 0.668 1.00 97.81 122 ARG A N 1
ATOM 930 C CA . ARG A 1 122 ? -2.108 -2.965 1.475 1.00 97.81 122 ARG A CA 1
ATOM 931 C C . ARG A 1 122 ? -2.479 -2.824 2.935 1.00 97.81 122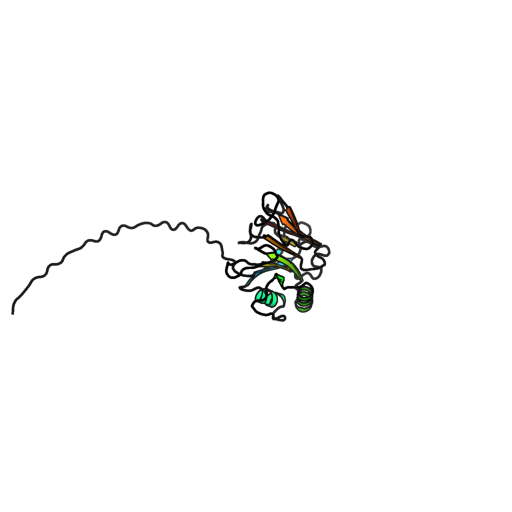 ARG A C 1
ATOM 933 O O . ARG A 1 122 ? -2.472 -1.705 3.442 1.00 97.81 122 ARG A O 1
ATOM 940 N N . ALA A 1 123 ? -2.752 -3.927 3.616 1.00 98.19 123 ALA A N 1
ATOM 941 C CA . ALA A 1 123 ? -3.027 -3.927 5.046 1.00 98.19 123 ALA A CA 1
ATOM 942 C C . ALA A 1 123 ? -2.249 -5.029 5.771 1.00 98.19 123 ALA A C 1
ATOM 944 O O . ALA A 1 123 ? -1.630 -5.894 5.157 1.00 98.19 123 ALA A O 1
ATOM 945 N N . THR A 1 124 ? -2.259 -4.990 7.097 1.00 98.38 124 THR A N 1
ATOM 946 C CA . THR A 1 124 ? -1.645 -6.001 7.958 1.00 98.38 124 THR A CA 1
ATOM 947 C C . THR A 1 124 ? -2.508 -6.239 9.190 1.00 98.38 124 THR A C 1
ATOM 949 O O . THR A 1 124 ? -3.208 -5.337 9.640 1.00 98.38 124 THR A O 1
ATOM 952 N N . ALA A 1 125 ? -2.436 -7.439 9.762 1.00 97.06 125 ALA A N 1
ATOM 953 C CA . ALA A 1 125 ? -3.001 -7.718 11.083 1.00 97.06 125 ALA A CA 1
ATOM 954 C C . ALA A 1 125 ? -2.069 -7.277 12.234 1.00 97.06 125 ALA A C 1
ATOM 956 O O . ALA A 1 125 ? -2.410 -7.431 13.406 1.00 97.06 125 ALA A O 1
ATOM 957 N N . ASN A 1 126 ? -0.869 -6.772 11.923 1.00 96.38 126 ASN A N 1
ATOM 958 C CA . ASN A 1 126 ? 0.068 -6.258 12.913 1.00 96.38 126 ASN A CA 1
ATOM 959 C C . ASN A 1 126 ? -0.270 -4.804 13.281 1.00 96.38 126 ASN A C 1
ATOM 961 O O . ASN A 1 126 ? -0.051 -3.886 12.487 1.00 96.38 126 ASN A O 1
ATOM 965 N N . SER A 1 127 ? -0.734 -4.582 14.511 1.00 94.56 127 SER A N 1
ATOM 966 C CA . SER A 1 127 ? -1.089 -3.250 15.016 1.00 94.56 127 SER A CA 1
ATOM 967 C C . SER A 1 127 ? 0.090 -2.275 15.081 1.00 94.56 127 SER A C 1
ATOM 969 O O . SER A 1 127 ? -0.129 -1.069 15.022 1.00 94.56 127 SER A O 1
ATOM 971 N N . ASP A 1 128 ? 1.333 -2.764 15.156 1.00 95.56 128 ASP A N 1
ATOM 972 C CA . ASP A 1 128 ? 2.520 -1.900 15.118 1.00 95.56 128 ASP A CA 1
ATOM 973 C C . ASP A 1 128 ? 2.762 -1.309 13.715 1.00 95.56 128 ASP A C 1
ATOM 975 O O . ASP A 1 128 ? 3.484 -0.316 13.560 1.00 95.56 128 ASP A O 1
ATOM 979 N N . ALA A 1 129 ? 2.137 -1.885 12.679 1.00 96.44 129 ALA A N 1
ATOM 980 C CA . ALA A 1 129 ? 2.320 -1.515 11.281 1.00 96.44 129 ALA A CA 1
ATOM 981 C C . ALA A 1 129 ? 3.811 -1.370 10.950 1.00 96.44 129 ALA A C 1
ATOM 983 O O . ALA A 1 129 ? 4.526 -2.362 11.050 1.00 96.44 129 ALA A O 1
ATOM 984 N N . CYS A 1 130 ? 4.290 -0.183 10.567 1.00 97.19 130 CYS A N 1
ATOM 985 C CA . CYS A 1 130 ? 5.692 0.059 10.217 1.00 97.19 130 CYS A CA 1
ATOM 986 C C . CYS A 1 130 ? 6.595 0.461 11.401 1.00 97.19 130 CYS A C 1
ATOM 988 O O . CYS A 1 130 ? 7.761 0.791 11.199 1.00 97.19 130 CYS A O 1
ATOM 990 N N . ASN A 1 131 ? 6.104 0.425 12.643 1.00 96.94 131 ASN A N 1
ATOM 991 C CA . ASN A 1 131 ? 6.931 0.697 13.817 1.00 96.94 131 ASN A CA 1
ATOM 992 C C . ASN A 1 131 ? 7.893 -0.477 14.075 1.00 96.94 131 ASN A C 1
ATOM 994 O O . ASN A 1 131 ? 7.534 -1.454 14.726 1.00 96.94 131 ASN A O 1
ATOM 998 N N . GLY A 1 132 ? 9.106 -0.397 13.522 1.00 95.56 132 GLY A N 1
ATOM 999 C CA . GLY A 1 132 ? 10.111 -1.464 13.604 1.00 95.56 132 GLY A CA 1
ATOM 1000 C C . GLY A 1 132 ? 9.930 -2.599 12.589 1.00 95.56 132 GLY A C 1
ATOM 1001 O O . GLY A 1 132 ? 10.687 -3.568 12.620 1.00 95.56 132 GLY A O 1
ATOM 1002 N N . TYR A 1 133 ? 8.977 -2.470 11.664 1.00 97.94 133 TYR A N 1
ATOM 1003 C CA . TYR A 1 133 ? 8.706 -3.461 10.624 1.00 97.94 133 TYR A CA 1
ATOM 1004 C C . TYR A 1 133 ? 8.678 -2.822 9.234 1.00 97.94 133 TYR A C 1
ATOM 1006 O O . TYR A 1 133 ? 8.454 -1.624 9.074 1.00 97.94 133 TYR A O 1
ATOM 1014 N N . SER A 1 134 ? 8.874 -3.652 8.211 1.00 97.88 134 SER A N 1
ATOM 1015 C CA . SER A 1 134 ? 8.686 -3.261 6.815 1.00 97.88 134 SER A CA 1
ATOM 1016 C C . SER A 1 134 ? 7.821 -4.278 6.091 1.00 97.88 134 SER A C 1
ATOM 1018 O O . SER A 1 134 ? 7.789 -5.451 6.468 1.00 97.88 134 SER A O 1
ATOM 1020 N N . TYR A 1 135 ? 7.151 -3.821 5.041 1.00 98.69 135 TYR A N 1
ATOM 1021 C CA . TYR A 1 135 ? 6.311 -4.645 4.180 1.00 98.69 135 TYR A CA 1
ATOM 1022 C C . TYR A 1 135 ? 6.761 -4.465 2.740 1.00 98.69 135 TYR A C 1
ATOM 1024 O O . TYR A 1 135 ? 7.301 -3.417 2.389 1.00 98.69 135 TYR A O 1
ATOM 1032 N N . GLY A 1 136 ? 6.575 -5.463 1.891 1.00 98.00 136 GLY A N 1
ATOM 1033 C CA . GLY A 1 136 ? 6.961 -5.314 0.494 1.00 98.00 136 GLY A CA 1
ATOM 1034 C C . GLY A 1 136 ? 6.908 -6.599 -0.294 1.00 98.00 136 GLY A C 1
ATOM 1035 O O . GLY A 1 136 ? 7.002 -7.691 0.265 1.00 98.00 136 GLY A O 1
ATOM 1036 N N . ARG A 1 137 ? 6.821 -6.458 -1.615 1.00 98.00 137 ARG A N 1
ATOM 1037 C CA . ARG A 1 137 ? 6.894 -7.582 -2.546 1.00 98.00 137 ARG A CA 1
ATOM 1038 C C . ARG A 1 137 ? 8.031 -7.366 -3.544 1.00 98.00 137 ARG A C 1
ATOM 1040 O O . ARG A 1 137 ? 8.178 -6.256 -4.058 1.00 98.00 137 ARG A O 1
ATOM 1047 N N . PRO A 1 138 ? 8.832 -8.409 -3.836 1.00 98.06 138 PRO A N 1
ATOM 1048 C CA . PRO A 1 138 ? 9.913 -8.344 -4.815 1.00 98.06 138 PRO A CA 1
ATOM 1049 C C . PRO A 1 138 ? 9.386 -8.388 -6.257 1.00 98.06 138 PRO A C 1
ATOM 1051 O O . PRO A 1 138 ? 10.152 -8.239 -7.198 1.00 98.06 138 PRO A O 1
ATOM 1054 N N . SER A 1 139 ? 8.088 -8.574 -6.469 1.00 97.38 139 SER A N 1
ATOM 1055 C CA . SER A 1 139 ? 7.44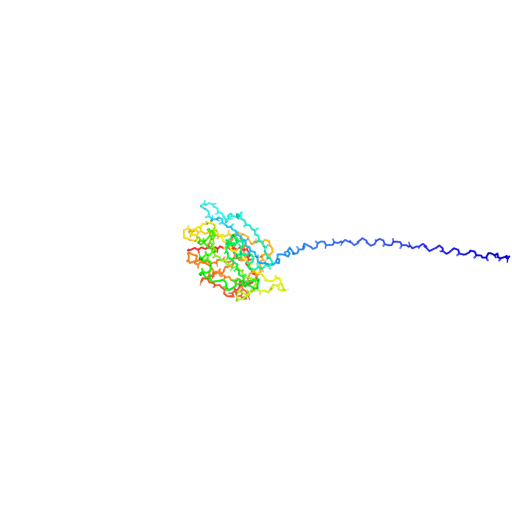8 -8.391 -7.767 1.00 97.38 139 SER A CA 1
ATOM 1056 C C . SER A 1 139 ? 6.058 -7.805 -7.565 1.00 97.38 139 SER A C 1
ATOM 1058 O O . SER A 1 139 ? 5.429 -8.075 -6.539 1.00 97.38 139 SER A O 1
ATOM 1060 N N . MET A 1 140 ? 5.551 -7.065 -8.548 1.00 94.94 140 MET A N 1
ATOM 1061 C CA . MET A 1 140 ? 4.147 -6.659 -8.556 1.00 94.94 140 MET A CA 1
ATOM 1062 C C . MET A 1 140 ? 3.217 -7.873 -8.581 1.00 94.94 140 MET A C 1
ATOM 1064 O O . MET A 1 140 ? 3.597 -9.007 -8.894 1.00 94.94 140 MET A O 1
ATOM 1068 N N . GLU A 1 141 ? 1.981 -7.649 -8.170 1.00 91.81 141 GLU A N 1
ATOM 1069 C CA . GLU A 1 141 ? 0.898 -8.610 -8.312 1.00 91.81 141 GLU A CA 1
ATOM 1070 C C . GLU A 1 141 ? 0.582 -8.822 -9.792 1.00 91.81 141 GLU A C 1
ATOM 1072 O O . GLU A 1 141 ? 0.871 -7.973 -10.642 1.00 91.81 141 GLU A O 1
ATOM 1077 N N . SER A 1 142 ? -0.013 -9.977 -10.105 1.00 88.19 142 SER A N 1
ATOM 1078 C CA . SER A 1 142 ? -0.501 -10.247 -11.460 1.00 88.19 142 SER A CA 1
ATOM 1079 C C . SER A 1 142 ? -1.385 -9.087 -11.922 1.00 88.19 142 SER A C 1
ATOM 1081 O O . SER A 1 142 ? -2.192 -8.597 -11.143 1.00 88.19 142 SER A O 1
ATOM 1083 N N . GLY A 1 143 ? -1.206 -8.611 -13.154 1.00 86.75 143 GLY A N 1
ATOM 1084 C CA . GLY A 1 143 ? -1.972 -7.486 -13.707 1.00 86.75 143 GLY A CA 1
ATOM 1085 C C . GLY A 1 143 ? -1.518 -6.083 -13.279 1.00 86.75 143 GLY A C 1
ATOM 1086 O O . GLY A 1 143 ? -1.843 -5.132 -13.978 1.00 86.75 143 GLY A O 1
ATOM 1087 N N . TRP A 1 144 ? -0.709 -5.949 -12.222 1.00 91.00 144 TRP A N 1
ATOM 1088 C CA . TRP A 1 144 ? -0.301 -4.654 -11.656 1.00 91.00 144 TRP A CA 1
ATOM 1089 C C . TRP A 1 144 ? 1.142 -4.239 -11.983 1.00 91.00 144 TRP A C 1
ATOM 1091 O O . TRP A 1 144 ? 1.624 -3.190 -11.550 1.00 91.00 144 TRP A O 1
ATOM 1101 N N . ASN A 1 145 ? 1.866 -5.044 -12.760 1.00 93.94 145 ASN A N 1
ATOM 1102 C CA . ASN A 1 145 ? 3.208 -4.680 -13.199 1.00 93.94 145 ASN A CA 1
ATOM 1103 C C . ASN A 1 145 ? 3.154 -3.505 -14.180 1.00 93.94 145 ASN A C 1
ATOM 1105 O O . ASN A 1 145 ? 2.441 -3.583 -15.177 1.00 93.94 145 ASN A O 1
ATOM 1109 N N . ASN A 1 146 ? 3.949 -2.459 -13.942 1.00 93.94 146 ASN A N 1
ATOM 1110 C CA . ASN A 1 146 ? 4.040 -1.290 -14.821 1.00 93.94 146 ASN A CA 1
ATOM 1111 C C . ASN A 1 146 ? 2.713 -0.526 -15.008 1.00 93.94 146 ASN A C 1
ATOM 1113 O O . ASN A 1 146 ? 2.480 0.036 -16.072 1.00 93.94 146 ASN A O 1
ATOM 1117 N N . VAL A 1 147 ? 1.847 -0.466 -13.987 1.00 92.44 147 VAL A N 1
ATOM 1118 C CA . VAL A 1 147 ? 0.573 0.291 -14.079 1.00 92.44 147 VAL A CA 1
ATOM 1119 C C . VAL A 1 147 ? 0.464 1.456 -13.095 1.00 92.44 147 VAL A C 1
ATOM 1121 O O . VAL A 1 147 ? -0.259 2.411 -13.360 1.00 92.44 147 VAL A O 1
ATOM 1124 N N . ILE A 1 148 ? 1.196 1.422 -11.976 1.00 94.62 148 ILE A N 1
ATOM 1125 C CA . ILE A 1 148 ? 1.038 2.422 -10.909 1.00 94.62 148 ILE A CA 1
ATOM 1126 C C . ILE A 1 148 ? 1.491 3.813 -11.366 1.00 94.62 148 ILE A C 1
ATOM 1128 O O . ILE A 1 148 ? 2.565 3.961 -11.953 1.00 94.62 148 ILE A O 1
ATOM 1132 N N . GLN A 1 149 ? 0.693 4.833 -11.043 1.00 95.88 149 GLN A N 1
ATOM 1133 C CA . GLN A 1 149 ? 0.987 6.245 -11.326 1.00 95.88 149 GLN A CA 1
ATOM 1134 C C . GLN A 1 149 ? 0.856 7.163 -10.103 1.00 95.88 149 GLN A C 1
ATOM 1136 O O . GLN A 1 149 ? 1.351 8.288 -10.116 1.00 95.88 149 GLN A O 1
ATOM 1141 N N . SER A 1 150 ? 0.205 6.719 -9.027 1.00 97.19 150 SER A N 1
ATOM 1142 C CA . SER A 1 150 ? 0.210 7.442 -7.752 1.00 97.19 150 SER A CA 1
ATOM 1143 C C . SER A 1 150 ? 0.088 6.485 -6.568 1.00 97.19 150 SER A C 1
ATOM 1145 O O . SER A 1 150 ? -0.319 5.332 -6.722 1.00 97.19 150 SER A O 1
ATOM 1147 N N . ALA A 1 151 ? 0.503 6.933 -5.384 1.00 97.50 151 ALA A N 1
ATOM 1148 C CA . ALA A 1 151 ? 0.485 6.121 -4.170 1.00 97.50 151 ALA A CA 1
ATOM 1149 C C . ALA A 1 151 ? 0.332 6.978 -2.909 1.00 97.50 151 ALA A C 1
ATOM 1151 O O . ALA A 1 151 ? 0.791 8.125 -2.857 1.00 97.50 151 ALA A O 1
ATOM 1152 N N . ARG A 1 152 ? -0.306 6.407 -1.885 1.00 96.75 152 ARG A N 1
ATOM 1153 C CA . ARG A 1 152 ? -0.531 7.032 -0.578 1.00 96.75 152 ARG A CA 1
ATOM 1154 C C . ARG A 1 152 ? -0.151 6.103 0.558 1.00 96.75 152 ARG A C 1
ATOM 1156 O O . ARG A 1 152 ? -0.469 4.917 0.512 1.00 96.75 152 ARG A O 1
ATOM 1163 N N . ILE A 1 153 ? 0.447 6.667 1.598 1.00 96.50 153 ILE A N 1
ATOM 1164 C CA . ILE A 1 153 ? 0.562 6.019 2.904 1.00 96.50 153 ILE A CA 1
ATOM 1165 C C . ILE A 1 153 ? -0.718 6.284 3.701 1.00 96.50 153 ILE A C 1
ATOM 1167 O O . ILE A 1 153 ? -1.257 7.391 3.668 1.00 96.50 153 ILE A O 1
ATOM 1171 N N . MET A 1 154 ? -1.198 5.261 4.411 1.00 95.75 154 MET A N 1
ATOM 1172 C CA . MET A 1 154 ? -2.464 5.305 5.153 1.00 95.75 154 MET A CA 1
ATOM 1173 C C . MET A 1 154 ? -2.314 5.157 6.668 1.00 95.75 154 MET A C 1
ATOM 1175 O O . MET A 1 154 ? -3.294 5.354 7.378 1.00 95.75 154 MET A O 1
ATOM 1179 N N . HIS A 1 155 ? -1.109 4.876 7.169 1.00 95.50 155 HIS A N 1
ATOM 1180 C CA . HIS A 1 155 ? -0.847 4.774 8.602 1.00 95.50 155 HIS A CA 1
ATOM 1181 C C . HIS A 1 155 ? 0.338 5.635 9.027 1.00 95.50 155 HIS A C 1
ATOM 1183 O O . HIS A 1 155 ? 1.387 5.634 8.382 1.00 95.50 155 HIS A O 1
ATOM 1189 N N . ALA A 1 156 ? 0.201 6.323 10.161 1.00 93.81 156 ALA A N 1
ATOM 1190 C CA . ALA A 1 156 ? 1.180 7.300 10.626 1.00 93.81 156 ALA A CA 1
ATOM 1191 C C . ALA A 1 156 ? 2.557 6.704 10.959 1.00 93.81 156 ALA A C 1
ATOM 1193 O O . ALA A 1 156 ? 3.551 7.430 10.896 1.00 93.81 156 ALA A O 1
ATOM 1194 N N . SER A 1 157 ? 2.648 5.418 11.325 1.00 95.81 157 SER A N 1
ATOM 1195 C CA . SER A 1 157 ? 3.948 4.772 11.572 1.00 95.81 157 SER A CA 1
ATOM 1196 C C . SER A 1 157 ? 4.723 4.475 10.290 1.00 95.81 157 SER A C 1
ATOM 1198 O O . SER A 1 157 ? 5.929 4.296 10.364 1.00 95.81 157 SER A O 1
ATOM 1200 N N . CYS A 1 158 ? 4.070 4.461 9.127 1.00 96.81 158 CYS A N 1
ATOM 1201 C CA . CYS A 1 158 ? 4.723 4.282 7.837 1.00 96.81 158 CYS A CA 1
ATOM 1202 C C . CYS A 1 158 ? 5.137 5.653 7.283 1.00 96.81 158 CYS A C 1
ATOM 1204 O O . CYS A 1 158 ? 4.382 6.623 7.356 1.00 96.81 158 CYS A O 1
ATOM 1206 N N . LYS A 1 159 ? 6.359 5.760 6.764 1.00 96.00 159 LYS A N 1
ATOM 1207 C CA . LYS A 1 159 ? 6.970 7.032 6.340 1.00 96.00 159 LYS A CA 1
ATOM 1208 C C . LYS A 1 159 ? 7.319 7.064 4.868 1.00 96.00 159 LYS A C 1
ATOM 1210 O O . LYS A 1 159 ? 7.262 8.133 4.261 1.00 96.00 159 LYS A O 1
ATOM 1215 N N . VAL A 1 160 ? 7.668 5.910 4.306 1.00 97.25 160 VAL A N 1
ATOM 1216 C CA . VAL A 1 160 ? 8.135 5.804 2.929 1.00 97.25 160 VAL A CA 1
ATOM 1217 C C . VAL A 1 160 ? 7.413 4.661 2.232 1.00 97.25 160 VAL A C 1
ATOM 1219 O O . VAL A 1 160 ? 7.411 3.532 2.718 1.00 97.25 160 VAL A O 1
ATOM 1222 N N . PHE A 1 161 ? 6.824 4.958 1.075 1.00 97.88 161 PHE A N 1
ATOM 1223 C CA . PHE A 1 161 ? 6.359 3.956 0.122 1.00 97.88 161 PHE A CA 1
ATOM 1224 C C . PHE A 1 161 ? 7.301 3.990 -1.086 1.00 97.88 161 PHE A C 1
ATOM 1226 O O . PHE A 1 161 ? 7.288 4.919 -1.893 1.00 97.88 161 PHE A O 1
ATOM 1233 N N . GLU A 1 162 ? 8.190 3.009 -1.143 1.00 97.94 162 GLU A N 1
ATOM 1234 C CA . GLU A 1 162 ? 9.216 2.843 -2.161 1.00 97.94 162 GLU A CA 1
ATOM 1235 C C . GLU A 1 162 ? 8.661 2.070 -3.355 1.00 97.94 162 GLU A C 1
ATOM 1237 O O . GLU A 1 162 ? 8.070 0.999 -3.194 1.00 97.94 162 GLU A O 1
ATOM 1242 N N . HIS A 1 163 ? 8.919 2.583 -4.551 1.00 98.06 163 HIS A N 1
ATOM 1243 C CA . HIS A 1 163 ? 8.558 1.959 -5.817 1.00 98.06 163 HIS A CA 1
ATOM 1244 C C . HIS A 1 163 ? 9.803 1.803 -6.678 1.00 98.06 163 HIS A C 1
ATOM 1246 O O . HIS A 1 163 ? 10.571 2.753 -6.818 1.00 98.06 163 HIS A O 1
ATOM 1252 N N . TYR A 1 164 ? 9.979 0.621 -7.258 1.00 97.94 164 TYR A N 1
ATOM 1253 C CA . TYR A 1 164 ? 11.159 0.219 -8.021 1.00 97.94 164 TYR A CA 1
ATOM 1254 C C . TYR A 1 164 ? 10.750 -0.234 -9.415 1.00 97.94 164 TYR A C 1
ATOM 1256 O O . TYR A 1 164 ? 9.722 -0.903 -9.539 1.00 97.94 164 TYR A O 1
ATOM 1264 N N . ASP A 1 165 ? 11.531 0.082 -10.448 1.00 96.94 165 ASP A N 1
ATOM 1265 C CA . ASP A 1 165 ? 11.234 -0.372 -11.814 1.00 96.94 165 ASP A CA 1
ATOM 1266 C C . ASP A 1 165 ? 11.777 -1.765 -12.152 1.00 96.94 165 ASP A C 1
ATOM 1268 O O . ASP A 1 165 ? 11.346 -2.384 -13.125 1.00 96.94 165 ASP A O 1
ATOM 1272 N N . GLY A 1 166 ? 12.660 -2.296 -11.308 1.00 97.44 166 GLY A N 1
ATOM 1273 C CA . GLY A 1 166 ? 13.096 -3.681 -11.328 1.00 97.44 166 GLY A CA 1
ATOM 1274 C C . GLY A 1 166 ? 12.367 -4.540 -10.297 1.00 97.44 166 GLY A C 1
ATOM 1275 O O . GLY A 1 166 ? 11.811 -4.062 -9.304 1.00 97.44 166 GLY A O 1
ATOM 1276 N N . THR A 1 167 ? 12.408 -5.854 -10.504 1.00 98.12 167 THR A N 1
ATOM 1277 C CA . THR A 1 167 ? 12.041 -6.840 -9.478 1.00 98.12 167 THR A CA 1
ATOM 1278 C C . THR A 1 167 ? 13.093 -6.890 -8.368 1.00 98.12 167 THR A C 1
ATOM 1280 O O . THR A 1 167 ? 14.232 -6.457 -8.546 1.00 98.12 167 THR A O 1
ATOM 1283 N N . SER A 1 168 ? 12.738 -7.465 -7.224 1.00 97.25 168 SER A N 1
ATOM 1284 C CA . SER A 1 168 ? 13.588 -7.627 -6.042 1.00 97.25 168 SER A CA 1
ATOM 1285 C C . SER A 1 168 ? 14.203 -6.313 -5.562 1.00 97.25 168 SER A C 1
ATOM 1287 O O . SER A 1 168 ? 15.335 -6.299 -5.085 1.00 97.25 168 SER A O 1
ATOM 1289 N N . TRP A 1 169 ? 13.446 -5.218 -5.694 1.00 96.75 169 TRP A N 1
ATOM 1290 C CA . TRP A 1 169 ? 13.829 -3.878 -5.247 1.00 96.75 169 TRP A CA 1
ATOM 1291 C C . TRP A 1 169 ? 15.110 -3.362 -5.908 1.00 96.75 169 TRP A C 1
ATOM 1293 O O . TRP A 1 169 ? 15.999 -2.811 -5.257 1.00 96.75 169 TRP A O 1
ATOM 1303 N N . THR A 1 170 ? 15.210 -3.575 -7.218 1.00 97.31 170 THR A N 1
ATOM 1304 C CA . THR A 1 170 ? 16.337 -3.133 -8.047 1.00 97.31 170 THR A CA 1
ATOM 1305 C C . THR A 1 170 ? 15.905 -2.060 -9.046 1.00 97.31 170 THR A C 1
ATOM 1307 O O . THR A 1 170 ? 14.714 -1.805 -9.207 1.00 97.31 170 THR A O 1
ATOM 1310 N N . GLY A 1 171 ? 16.880 -1.445 -9.719 1.00 95.69 171 GLY A N 1
ATOM 1311 C CA . GLY A 1 171 ? 16.633 -0.455 -10.766 1.00 95.69 171 GLY A CA 1
ATOM 1312 C C . GLY A 1 171 ? 16.381 0.958 -10.238 1.00 95.69 171 GLY A C 1
ATOM 1313 O O . GLY A 1 171 ? 16.818 1.312 -9.137 1.00 95.69 171 GLY A O 1
ATOM 1314 N N . ASP A 1 172 ? 15.713 1.765 -11.057 1.00 96.06 172 ASP A N 1
ATOM 1315 C CA . ASP A 1 172 ? 15.303 3.119 -10.706 1.00 96.06 172 ASP A CA 1
ATOM 1316 C C . ASP A 1 172 ? 14.238 3.079 -9.609 1.00 96.06 172 ASP A C 1
ATOM 1318 O O . ASP A 1 172 ? 13.417 2.161 -9.524 1.00 96.06 172 ASP A O 1
ATOM 1322 N N . ARG A 1 173 ? 14.251 4.103 -8.753 1.00 95.19 173 ARG A N 1
ATOM 1323 C CA . ARG A 1 173 ? 13.389 4.169 -7.576 1.00 95.19 173 ARG A CA 1
ATOM 1324 C C . ARG A 1 173 ? 12.805 5.554 -7.367 1.00 95.19 173 ARG A C 1
ATOM 1326 O O . ARG A 1 173 ? 13.509 6.555 -7.487 1.00 95.19 173 ARG A O 1
ATOM 1333 N N . ILE A 1 174 ? 11.552 5.584 -6.919 1.00 96.56 174 ILE A N 1
ATOM 1334 C CA . ILE A 1 174 ? 10.915 6.764 -6.329 1.00 96.56 174 ILE A CA 1
ATOM 1335 C C . ILE A 1 174 ? 10.470 6.481 -4.890 1.00 96.56 174 ILE A C 1
ATOM 1337 O O . ILE A 1 174 ? 10.103 5.358 -4.537 1.00 96.56 174 ILE A O 1
ATOM 1341 N N . PHE A 1 175 ? 10.517 7.523 -4.063 1.00 96.50 175 PHE A N 1
ATOM 1342 C CA . PHE A 1 175 ? 10.053 7.517 -2.682 1.00 96.50 175 PHE A CA 1
ATOM 1343 C C . PHE A 1 175 ? 8.804 8.383 -2.552 1.00 96.50 175 PH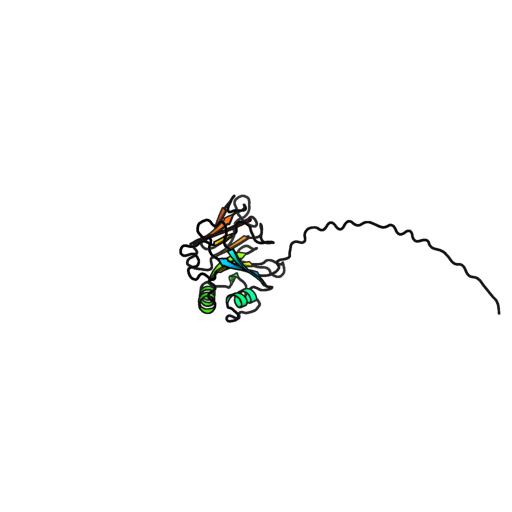E A C 1
ATOM 1345 O O . PHE A 1 175 ? 8.855 9.586 -2.806 1.00 96.50 175 PHE A O 1
ATOM 1352 N N . CYS A 1 176 ? 7.699 7.795 -2.108 1.00 96.44 176 CYS A N 1
ATOM 1353 C CA . CYS A 1 176 ? 6.502 8.545 -1.753 1.00 96.44 176 CYS A CA 1
ATOM 1354 C C . CYS A 1 176 ? 6.509 8.829 -0.252 1.00 96.44 176 CYS A C 1
ATOM 1356 O O . CYS A 1 176 ? 6.325 7.921 0.558 1.00 96.44 176 CYS A O 1
ATOM 1358 N N . THR A 1 177 ? 6.752 10.092 0.110 1.00 94.88 177 THR A N 1
ATOM 1359 C CA . THR A 1 177 ? 6.890 10.546 1.503 1.00 94.88 177 THR A CA 1
ATOM 1360 C C . THR A 1 177 ? 6.001 11.771 1.774 1.00 94.88 177 THR A C 1
ATOM 1362 O O . THR A 1 177 ? 6.400 12.891 1.450 1.00 94.88 177 THR A O 1
ATOM 1365 N N . PRO A 1 178 ? 4.797 11.616 2.358 1.00 86.56 178 PRO A N 1
ATOM 1366 C CA . PRO A 1 178 ? 4.076 10.359 2.591 1.00 86.56 178 PRO A CA 1
ATOM 1367 C C . PRO A 1 178 ? 3.353 9.833 1.340 1.00 86.56 178 PRO A C 1
ATOM 1369 O O . PRO A 1 178 ? 2.912 8.692 1.315 1.00 86.56 178 PRO A O 1
ATOM 1372 N N . ASN A 1 179 ? 3.198 10.654 0.300 1.00 94.06 179 ASN A N 1
ATOM 1373 C CA . ASN A 1 179 ? 2.384 10.325 -0.866 1.00 94.06 179 ASN A CA 1
ATOM 1374 C C . ASN A 1 179 ? 3.076 10.794 -2.152 1.00 94.06 179 ASN A C 1
ATOM 1376 O O . ASN A 1 179 ? 3.758 11.816 -2.146 1.00 94.06 179 ASN A O 1
ATOM 1380 N N . CYS A 1 180 ? 2.823 10.109 -3.264 1.00 96.81 180 CYS A N 1
ATOM 1381 C CA . CYS A 1 180 ? 3.096 10.613 -4.608 1.00 96.81 180 CYS A CA 1
ATOM 1382 C C . CYS A 1 180 ? 1.758 10.812 -5.304 1.00 96.81 180 CYS A C 1
ATOM 1384 O O . CYS A 1 180 ? 1.101 9.825 -5.622 1.00 96.81 180 CYS A O 1
ATOM 1386 N N . ALA A 1 181 ? 1.338 12.058 -5.532 1.00 96.62 181 ALA A N 1
ATOM 1387 C CA . ALA A 1 181 ? 0.184 12.327 -6.394 1.00 96.62 181 ALA A CA 1
ATOM 1388 C C . ALA A 1 181 ? 0.493 11.995 -7.864 1.00 96.62 181 ALA A C 1
ATOM 1390 O O . ALA A 1 181 ? -0.407 11.682 -8.627 1.00 96.62 181 ALA A O 1
ATOM 1391 N N . ASP A 1 182 ? 1.763 12.009 -8.249 1.00 96.06 182 ASP A N 1
ATOM 1392 C CA . ASP A 1 182 ? 2.252 11.631 -9.569 1.00 96.06 182 ASP A CA 1
ATOM 1393 C C . ASP A 1 182 ? 3.624 10.976 -9.372 1.00 96.06 182 ASP A C 1
ATOM 1395 O O . ASP A 1 182 ? 4.440 11.496 -8.603 1.00 96.06 182 ASP A O 1
ATOM 1399 N N . MET A 1 183 ? 3.879 9.830 -10.006 1.00 95.19 183 MET A N 1
ATOM 1400 C CA . MET A 1 183 ? 5.201 9.195 -9.987 1.00 95.19 183 MET A CA 1
ATOM 1401 C C . MET A 1 183 ? 6.147 9.792 -11.035 1.00 95.19 183 MET A C 1
ATOM 1403 O O . MET A 1 183 ? 7.326 9.443 -11.076 1.00 95.19 183 MET A O 1
ATOM 1407 N N . GLY A 1 184 ? 5.660 10.730 -11.844 1.00 91.50 184 GLY A N 1
ATOM 1408 C CA . GLY A 1 184 ? 6.405 11.466 -12.851 1.00 91.50 184 GLY A CA 1
ATOM 1409 C C . GLY A 1 184 ? 6.478 10.724 -14.181 1.00 91.50 184 GLY A C 1
ATOM 1410 O O . GLY A 1 184 ? 6.417 9.496 -14.247 1.00 91.50 184 GLY A O 1
ATOM 1411 N N . VAL A 1 185 ? 6.676 11.476 -15.263 1.00 85.81 185 VAL A N 1
ATOM 1412 C CA . VAL A 1 185 ? 6.786 10.927 -16.622 1.00 85.81 185 VAL A CA 1
ATOM 1413 C C . VAL A 1 185 ? 8.215 10.456 -16.956 1.00 85.81 185 VAL A C 1
ATOM 1415 O O . VAL A 1 185 ? 9.185 11.046 -16.470 1.00 85.81 185 VAL A O 1
ATOM 1418 N N . PRO A 1 186 ? 8.384 9.421 -17.800 1.00 75.94 186 PRO A N 1
ATOM 1419 C CA . PRO A 1 186 ? 9.698 8.982 -18.279 1.00 75.94 186 PRO A CA 1
ATOM 1420 C C . PRO A 1 186 ? 10.504 10.108 -18.967 1.00 75.94 186 PRO A C 1
ATOM 1422 O O . PRO A 1 186 ? 9.905 11.019 -19.543 1.00 75.94 186 PRO A O 1
ATOM 1425 N N . PRO A 1 187 ? 11.854 10.052 -18.965 1.00 72.69 187 PRO A N 1
ATOM 1426 C CA . PRO A 1 187 ? 12.686 8.919 -18.541 1.00 72.69 187 PRO A CA 1
ATOM 1427 C C . PRO A 1 187 ? 13.051 8.905 -17.048 1.00 72.69 187 PRO A C 1
ATOM 1429 O O . PRO A 1 187 ? 13.426 7.857 -16.537 1.00 72.69 187 PRO A O 1
ATOM 1432 N N . SER A 1 188 ? 12.943 10.031 -16.337 1.00 78.81 188 SER A N 1
ATOM 1433 C CA . SER A 1 188 ? 13.298 10.126 -14.910 1.00 78.81 188 SER A CA 1
ATOM 1434 C C . SER A 1 188 ? 12.135 9.830 -13.961 1.00 78.81 188 SER A C 1
ATOM 1436 O O . SER A 1 188 ? 12.350 9.652 -12.767 1.00 78.81 188 SER A O 1
ATOM 1438 N N . GLY A 1 189 ? 10.902 9.828 -14.468 1.00 89.94 189 GLY A N 1
ATOM 1439 C CA . GLY A 1 189 ? 9.706 9.499 -13.703 1.00 89.94 189 GLY A CA 1
ATOM 1440 C C . GLY A 1 189 ? 9.364 8.010 -13.720 1.00 89.94 189 GLY A C 1
ATOM 1441 O O . GLY A 1 189 ? 9.835 7.254 -14.570 1.00 89.94 189 GLY A O 1
ATOM 1442 N N . MET A 1 190 ? 8.529 7.613 -12.768 1.00 95.62 190 MET A N 1
ATOM 1443 C CA . MET A 1 190 ? 8.175 6.238 -12.416 1.00 95.62 190 MET A CA 1
ATOM 1444 C C . MET A 1 190 ? 6.724 5.855 -12.764 1.00 95.62 190 MET A C 1
ATOM 1446 O O . MET A 1 190 ? 6.302 4.740 -12.446 1.00 95.62 190 MET A O 1
ATOM 1450 N N . ASN A 1 191 ? 5.964 6.729 -13.442 1.00 94.75 191 ASN A N 1
ATOM 1451 C CA . ASN A 1 191 ? 4.624 6.388 -13.934 1.00 94.75 191 ASN A CA 1
ATOM 1452 C C . ASN A 1 191 ? 4.687 5.144 -14.816 1.00 94.75 191 ASN A C 1
ATOM 1454 O O . ASN A 1 191 ? 5.464 5.098 -15.769 1.00 94.75 191 ASN A O 1
ATOM 1458 N N . GLN A 1 192 ? 3.841 4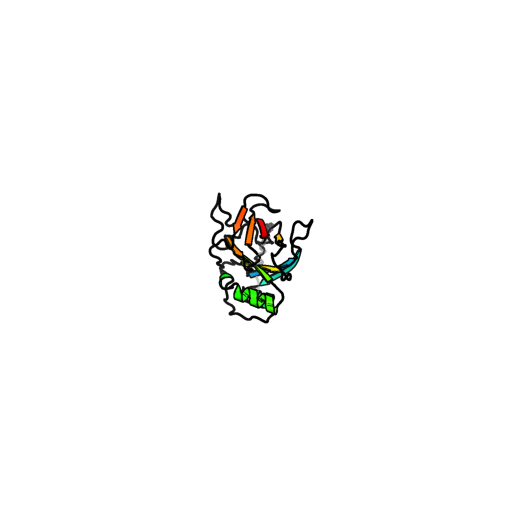.160 -14.500 1.00 93.62 192 GLN A N 1
ATOM 1459 C CA . GLN A 1 192 ? 3.722 2.905 -15.244 1.00 93.62 192 GLN A CA 1
ATOM 1460 C C . GLN A 1 192 ? 5.047 2.130 -15.337 1.00 93.62 192 GLN A C 1
ATOM 1462 O O . GLN A 1 192 ? 5.305 1.429 -16.309 1.00 93.62 192 GLN A O 1
ATOM 1467 N N . ARG A 1 193 ? 5.915 2.253 -14.325 1.00 95.69 193 ARG A N 1
ATOM 1468 C CA . ARG A 1 193 ? 7.201 1.533 -14.274 1.00 95.69 193 ARG A CA 1
ATOM 1469 C C . ARG A 1 193 ? 7.373 0.645 -13.056 1.00 95.69 193 ARG A C 1
ATOM 1471 O O . ARG A 1 193 ? 8.280 -0.172 -13.041 1.00 95.69 193 ARG A O 1
ATOM 1478 N N . THR A 1 194 ? 6.532 0.790 -12.031 1.00 96.81 194 THR A N 1
ATOM 1479 C CA . THR A 1 194 ? 6.684 0.004 -10.798 1.00 96.81 194 THR A CA 1
ATOM 1480 C C . THR A 1 194 ? 6.591 -1.497 -11.102 1.00 96.81 194 THR A C 1
ATOM 1482 O O . THR A 1 194 ? 5.559 -1.969 -11.578 1.00 96.81 194 THR A O 1
ATOM 1485 N N . SER A 1 195 ? 7.651 -2.232 -10.767 1.00 97.81 195 SER A N 1
ATOM 1486 C CA . SER A 1 195 ? 7.762 -3.692 -10.850 1.00 97.81 195 SER A CA 1
ATOM 1487 C C . SER A 1 195 ? 8.048 -4.357 -9.495 1.00 97.81 195 SER A C 1
ATOM 1489 O O . SER A 1 195 ? 7.873 -5.566 -9.360 1.00 97.81 195 SER A O 1
ATOM 1491 N N . SER A 1 196 ? 8.426 -3.597 -8.463 1.00 98.38 196 SER A N 1
ATOM 1492 C CA . SER A 1 196 ? 8.419 -4.048 -7.064 1.00 98.38 196 SER A CA 1
ATOM 1493 C C . SER A 1 196 ? 8.274 -2.867 -6.100 1.00 98.38 196 SER A C 1
ATOM 1495 O O . SER A 1 196 ? 8.403 -1.708 -6.503 1.00 98.38 196 SER A O 1
ATOM 1497 N N . TRP A 1 197 ? 7.966 -3.135 -4.829 1.00 98.31 197 TRP A N 1
ATOM 1498 C CA . TRP A 1 197 ? 7.678 -2.075 -3.858 1.00 98.31 197 TRP A CA 1
ATOM 1499 C C . TRP A 1 197 ? 8.008 -2.466 -2.411 1.00 98.31 197 TRP A C 1
ATOM 1501 O O . TRP A 1 197 ? 8.068 -3.656 -2.072 1.00 98.31 197 TRP A O 1
ATOM 1511 N N . ARG A 1 198 ? 8.201 -1.455 -1.550 1.00 98.00 198 ARG A N 1
ATOM 1512 C CA . ARG A 1 198 ? 8.313 -1.596 -0.084 1.00 98.00 198 ARG A CA 1
ATOM 1513 C C . ARG A 1 198 ? 7.632 -0.447 0.651 1.00 98.00 198 ARG A C 1
ATOM 1515 O O . ARG A 1 198 ? 7.651 0.680 0.180 1.00 98.00 198 ARG A O 1
ATOM 1522 N N . ILE A 1 199 ? 7.086 -0.720 1.830 1.00 98.19 199 ILE A N 1
ATOM 1523 C CA . ILE A 1 199 ? 6.616 0.282 2.788 1.00 98.19 199 ILE A CA 1
ATOM 1524 C C . ILE A 1 199 ? 7.449 0.147 4.065 1.00 98.19 199 ILE A C 1
ATOM 1526 O O . ILE A 1 199 ? 7.591 -0.952 4.611 1.00 98.19 199 ILE A O 1
ATOM 1530 N N . THR A 1 200 ? 8.004 1.262 4.532 1.00 96.88 200 THR A N 1
ATOM 1531 C CA . THR A 1 200 ? 8.861 1.346 5.723 1.00 96.88 200 THR A CA 1
ATOM 1532 C C . THR A 1 200 ? 8.428 2.498 6.631 1.00 96.88 200 THR A C 1
ATOM 1534 O O . THR A 1 200 ? 7.721 3.414 6.195 1.00 96.88 200 THR A O 1
ATOM 1537 N N . GLY A 1 201 ? 8.806 2.415 7.910 1.00 92.62 201 GLY A N 1
ATOM 1538 C CA . GLY A 1 201 ? 8.563 3.425 8.947 1.00 92.62 201 GLY A CA 1
ATOM 1539 C C . GLY A 1 201 ? 9.803 4.216 9.327 1.00 92.62 201 GLY A C 1
ATOM 1540 O O . GLY A 1 201 ? 10.910 3.809 8.911 1.00 92.62 201 GLY A O 1
#

pLDDT: mean 85.7, std 19.03, range [33.97, 98.69]

Radius of gyration: 25.13 Å; chains: 1; bounding box: 70×51×82 Å

Foldseek 3Di:
DDDDDDDDDDDPDDDPDDPPPPPPPPPQPLLFAEKEWAWDFQDVPGLATDTPDIDGDNAVQVVLCVLLVNPDGDPRNDAPVPDALVSQVVSCVRRLKHWFKKFWLDFQSDADSVVRTYMYTYIYSDPCRQVVTKHWALFDDRSPQLRTFKMATNYPSWAWKKFALHGSRDHQIDTQGGIGSGQDDPDNGCNSRGTIIMIHD

Sequence (201 aa):
MLCRLFVAICVCTLFISFGGQSTTLAAKQEISGSCIEILDPIRPGETASVVKDFQCFATFAEVIEYLSKGQVVVPHDTKPYELTQEMADHIAAISGSTLLGIQYELVNYRTDPQAGWDSFSRATANSDACNGYSYGRPSMESGWNNVIQSARIMHASCKVFEHYDGTSWTGDRIFCTPNCADMGVPPSGMNQRTSSWRITG